Protein AF-0000000067924190 (afdb_homodimer)

Secondary structure (DSSP, 8-state):
-------------------------------------------STT----TT--EEEEESS-B-TTT--B-HHHHHHHHHHHHTTSTTTT-EEEEES--S-TTSSSPEEEE-TTS-EEEE-S--TTTSHHHHHHHHHHHHH-SS----GGGS-GGGTT-EEEEEPPSSGGG--/----------------------------------------GGGGGG----TT--EEEEESS-B-TTT--B-HHHHHHHHHHHHTTSS-TT-EEEEES--S-TTSSSPEEEE-TTS-EEEE-S--TTTSHHHHHHHHHHHHH-SS----GGGS-GGGTT-EEEEEPPSSGGG--

Solvent-accessible surface area (backbone atoms only — not comparable to full-atom values): 20886 Å² total; per-residue (Å²): 138,85,78,80,78,81,88,73,83,85,81,83,78,84,78,76,77,85,73,80,72,78,77,82,81,74,73,82,79,81,75,77,67,66,72,66,70,60,71,71,76,74,60,65,78,69,58,65,71,54,78,78,37,39,31,37,41,25,21,40,68,29,41,36,86,87,78,63,43,66,42,26,61,60,34,46,53,52,49,51,59,56,31,64,75,41,90,55,51,64,49,47,70,45,68,35,76,64,36,62,24,73,95,30,34,32,33,38,33,40,40,33,69,70,18,24,28,40,33,34,24,55,49,44,62,86,75,39,51,65,41,52,52,53,38,49,50,52,43,71,69,34,84,50,35,73,76,58,81,85,74,46,46,73,84,49,62,90,24,57,53,30,42,44,74,35,83,68,84,73,73,68,104,137,83,79,81,74,81,67,87,78,79,87,79,86,89,82,88,86,80,82,77,83,83,81,80,84,81,78,87,75,73,81,76,71,77,75,71,75,67,76,69,75,72,58,67,76,60,59,66,72,56,79,77,39,40,32,37,42,26,21,42,66,31,41,36,86,88,79,63,43,68,41,26,63,60,34,46,53,50,50,50,60,56,30,63,75,40,90,54,50,64,49,47,70,45,69,35,77,64,37,62,23,72,95,29,36,32,32,38,33,41,39,33,69,70,18,25,28,39,32,35,24,56,50,43,62,86,74,39,50,65,40,52,52,52,37,48,49,52,42,72,70,32,85,50,36,73,78,58,78,86,75,48,46,73,85,47,63,90,23,56,52,31,44,45,75,36,82,69,87,74,72,68,103

InterPro domains:
  IPR012863 Protein of unknown function DUF1636 [PF07845] (56-166)

Foldseek 3Di:
DCCPDDDDDDDDDDDDDDDPDDDDDPPDDDDPPPPCVVPPCCPDPVVVLPLFAKEKEKEQPAADPPPRDGCRVVLQVLLQVVCCVDPLNRYHYYYDHGPPPRVFPTKMWIDHAQAKIWIFGVDDSVPCSVQVSVLSVVQVVDRRSDDDPVVGDPVRVPGTPDIGGHDDPPPPD/DDDDCPDDDDDDDDDDDDDDDDDDDDDDDDDPPPPPPPPPVVPDVPPVLPLFAKEKEKEQPAADPPPRDGCRVVLQVVLQVVCCVDPLNRYHYYYDHGPPPRVFPTKMWIDHAQAKIWIFGVDDSVPCSVQVSVLSVVQVVDRRSDDDPVPGDPVRVPGTPDIGGHDDPPPPD

Sequence (346 aa):
MAQRPASQETCHRHELTGRGVPGGDAGTGLSAGSSIILPSPFWKVTEMLDASSHRIIVCSLCRDSATGLRSGEDLCADLRSRLAQTSASSFAVETVDCMAGCSRPLTVAFNAHGKAGYLFGSIDSGTDVGALVEFARLYASLAGGWCSSDQRPARLAGKILARIPAGGREQVRMAQRPASQETCHRHELTGRGVPGGDAGTGLSAGSSIILPSPFWKVTEMLDASSHRIIVCSLCRDSATGLRSGEDLCADLRSRLAQTSASSFAVETVDCMAGCSRPLTVAFNAHGKAGYLFGSIDSGTDVGALVEFARLYASLAGGWCSSDQRPARLAGKILARIPAGGREQVR

Organism: Mesorhizobium plurifarium (NCBI:txid69974)

Radius of gyration: 44.4 Å; Cα contacts (8 Å, |Δi|>4): 511; chains: 2; bounding box: 85×209×80 Å

pLDDT: mean 72.72, std 31.29, range [16.91, 98.88]

Structure (mmCIF, N/CA/C/O backbone):
data_AF-0000000067924190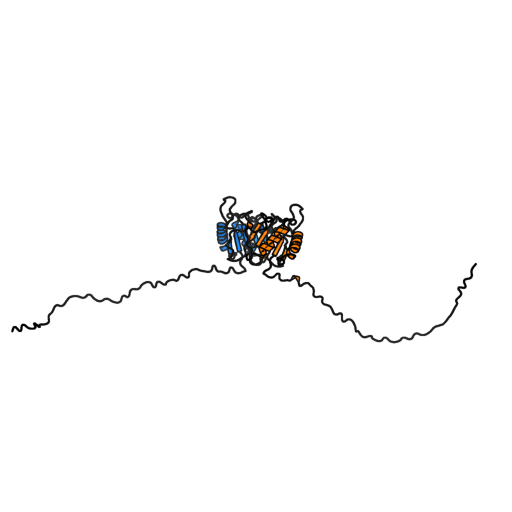-model_v1
#
loop_
_entity.id
_entity.type
_entity.pdbx_description
1 polymer 'DUF1636 domain-containing protein'
#
loop_
_atom_site.group_PDB
_atom_site.id
_atom_site.type_symbol
_atom_site.label_atom_id
_atom_site.label_alt_id
_atom_site.label_comp_id
_atom_site.label_asym_id
_atom_site.label_entity_id
_atom_site.label_seq_id
_atom_site.pdbx_PDB_ins_code
_atom_site.Cartn_x
_atom_site.Cartn_y
_atom_site.Cartn_z
_atom_site.occupancy
_atom_site.B_iso_or_equiv
_atom_site.auth_seq_id
_atom_site.auth_comp_id
_atom_site.auth_asym_id
_atom_site.auth_atom_id
_atom_site.pdbx_PDB_model_num
ATOM 1 N N . MET A 1 1 ? 65.688 100.5 -46.219 1 18.44 1 MET A N 1
ATOM 2 C CA . MET A 1 1 ? 66.25 101.375 -45.156 1 18.44 1 MET A CA 1
ATOM 3 C C . MET A 1 1 ? 65.875 100.75 -43.781 1 18.44 1 MET A C 1
ATOM 5 O O . MET A 1 1 ? 66.688 100.75 -42.875 1 18.44 1 MET A O 1
ATOM 9 N N . ALA A 1 2 ? 64.438 100.938 -43.438 1 19.92 2 ALA A N 1
ATOM 10 C CA . ALA A 1 2 ? 63.812 101.562 -42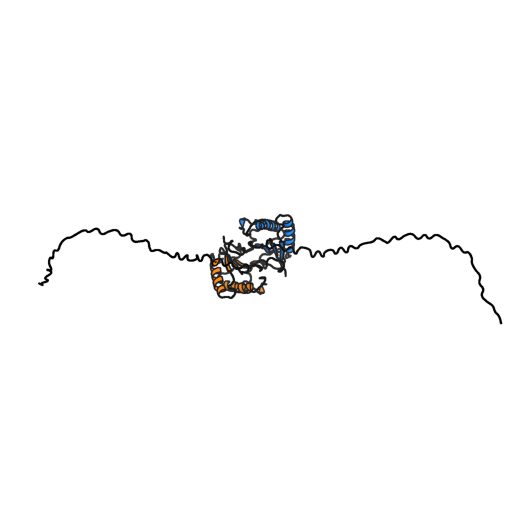.281 1 19.92 2 ALA A CA 1
ATOM 11 C C . ALA A 1 2 ? 63.781 100.562 -41.094 1 19.92 2 ALA A C 1
ATOM 13 O O . ALA A 1 2 ? 63.219 99.5 -41.219 1 19.92 2 ALA A O 1
ATOM 14 N N . GLN A 1 3 ? 64.5 100.625 -40.062 1 19.17 3 GLN A N 1
ATOM 15 C CA . GLN A 1 3 ? 65.125 99.688 -39.094 1 19.17 3 GLN A CA 1
ATOM 16 C C . GLN A 1 3 ? 64.188 99.5 -37.906 1 19.17 3 GLN A C 1
ATOM 18 O O . GLN A 1 3 ? 64.438 100 -36.812 1 19.17 3 GLN A O 1
ATOM 23 N N . ARG A 1 4 ? 62.75 99.438 -38.031 1 23.14 4 ARG A N 1
ATOM 24 C CA . ARG A 1 4 ? 61.844 99.875 -36.969 1 23.14 4 ARG A CA 1
ATOM 25 C C . ARG A 1 4 ? 61.906 98.938 -35.781 1 23.14 4 ARG A C 1
ATOM 27 O O . ARG A 1 4 ? 61.219 97.938 -35.75 1 23.14 4 ARG A O 1
ATOM 34 N N . PRO A 1 5 ? 62.906 98.625 -35.062 1 20.69 5 PRO A N 1
ATOM 35 C CA . PRO A 1 5 ? 62.844 97.375 -34.312 1 20.69 5 PRO A CA 1
ATOM 36 C C . PRO A 1 5 ? 61.844 97.438 -33.156 1 20.69 5 PRO A C 1
ATOM 38 O O . PRO A 1 5 ? 61.312 98.5 -32.844 1 20.69 5 PRO A O 1
ATOM 41 N N . ALA A 1 6 ? 62.188 96.75 -32 1 20.88 6 ALA A N 1
ATOM 42 C CA . ALA A 1 6 ? 61.938 95.625 -31.141 1 20.88 6 ALA A CA 1
ATOM 43 C C . ALA A 1 6 ? 61.469 96.062 -29.75 1 20.88 6 ALA A C 1
ATOM 45 O O . ALA A 1 6 ? 62.25 96.5 -28.922 1 20.88 6 ALA A O 1
ATOM 46 N N . SER A 1 7 ? 60.219 96.562 -29.719 1 17.89 7 SER A N 1
ATOM 47 C CA . SER A 1 7 ? 59.688 97.375 -28.594 1 17.89 7 SER A CA 1
ATOM 48 C C . SER A 1 7 ? 59.562 96.5 -27.344 1 17.89 7 SER A C 1
ATOM 50 O O . SER A 1 7 ? 58.812 95.5 -27.328 1 17.89 7 SER A O 1
ATOM 52 N N . GLN A 1 8 ? 60.406 96.5 -26.312 1 17.33 8 GLN A N 1
ATOM 53 C CA . GLN A 1 8 ? 60.812 95.75 -25.141 1 17.33 8 GLN A CA 1
ATOM 54 C C . GLN A 1 8 ? 59.688 95.688 -24.109 1 17.33 8 GLN A C 1
ATOM 56 O O . GLN A 1 8 ? 59.438 94.625 -23.531 1 17.33 8 GLN A O 1
ATOM 61 N N . GLU A 1 9 ? 59.25 96.812 -23.594 1 20.61 9 GLU A N 1
ATOM 62 C CA . GLU A 1 9 ? 59.469 96.938 -22.156 1 20.61 9 GLU A CA 1
ATOM 63 C C . GLU A 1 9 ? 58.406 96.25 -21.344 1 20.61 9 GLU A C 1
ATOM 65 O O . GLU A 1 9 ? 57.312 95.938 -21.828 1 20.61 9 GLU A O 1
ATOM 70 N N . THR A 1 10 ? 58.469 96.188 -20.047 1 19.75 10 THR A N 1
ATOM 71 C CA . THR A 1 10 ? 58.531 95.5 -18.766 1 19.75 10 THR A CA 1
ATOM 72 C C . THR A 1 10 ? 57.125 95.25 -18.219 1 19.75 10 THR A C 1
ATOM 74 O O . THR A 1 10 ? 56.125 95.5 -18.891 1 19.75 10 THR A O 1
ATOM 77 N N . CYS A 1 11 ? 56.719 95.625 -17.016 1 19.47 11 CYS A N 1
ATOM 78 C CA . CYS A 1 11 ? 56.812 94.938 -15.727 1 19.47 11 CYS A CA 1
ATOM 79 C C . CYS A 1 11 ? 55.438 94.688 -15.102 1 19.47 11 CYS A C 1
ATOM 81 O O . CYS A 1 11 ? 55.25 93.812 -14.297 1 19.47 11 CYS A O 1
ATOM 83 N N . HIS A 1 12 ? 54.406 95.562 -15.336 1 17.66 12 HIS A N 1
ATOM 84 C CA . HIS A 1 12 ? 53.844 96.062 -14.086 1 17.66 12 HIS A CA 1
ATOM 85 C C . HIS A 1 12 ? 52.906 95 -13.477 1 17.66 12 HIS A C 1
ATOM 87 O O . HIS A 1 12 ? 52.469 94.062 -14.164 1 17.66 12 HIS A O 1
ATOM 93 N N . ARG A 1 13 ? 51.719 95.438 -12.891 1 18.84 13 ARG A N 1
ATOM 94 C CA . ARG A 1 13 ? 51.25 95.562 -11.508 1 18.84 13 ARG A CA 1
ATOM 95 C C . ARG A 1 13 ? 50.25 94.438 -11.188 1 18.84 13 ARG A C 1
ATOM 97 O O . ARG A 1 13 ? 50.281 93.875 -10.102 1 18.84 13 ARG A O 1
ATOM 104 N N . HIS A 1 14 ? 49.281 94.062 -12.141 1 19.81 14 HIS A N 1
ATOM 105 C CA . HIS A 1 14 ? 47.938 94.188 -11.578 1 19.81 14 HIS A CA 1
ATOM 106 C C . HIS A 1 14 ? 47.562 93 -10.734 1 19.81 14 HIS A C 1
ATOM 108 O O . HIS A 1 14 ? 47.688 91.812 -11.188 1 19.81 14 HIS A O 1
ATOM 114 N N . GLU A 1 15 ? 47.406 93.062 -9.469 1 22.52 15 GLU A N 1
ATOM 115 C CA . GLU A 1 15 ? 47.312 92.188 -8.273 1 22.52 15 GLU A CA 1
ATOM 116 C C . GLU A 1 15 ? 46 91.438 -8.266 1 22.52 15 GLU A C 1
ATOM 118 O O . GLU A 1 15 ? 44.906 92 -8.195 1 22.52 15 GLU A O 1
ATOM 123 N N . LEU A 1 16 ? 45.75 90.562 -9.164 1 22.48 16 LEU A N 1
ATOM 124 C CA . LEU A 1 16 ? 44.469 89.875 -9.297 1 22.48 16 LEU A CA 1
ATOM 125 C C . LEU A 1 16 ? 44.062 89.188 -8.008 1 22.48 16 LEU A C 1
ATOM 127 O O . LEU A 1 16 ? 44.906 88.562 -7.371 1 22.48 16 LEU A O 1
ATOM 131 N N . THR A 1 17 ? 42.938 89.438 -7.637 1 20.97 17 THR A N 1
ATOM 132 C CA . THR A 1 17 ? 42.188 89.375 -6.387 1 20.97 17 THR A CA 1
ATOM 133 C C . THR A 1 17 ? 42.062 87.875 -5.957 1 20.97 17 THR A C 1
ATOM 135 O O . THR A 1 17 ? 42.312 87 -6.754 1 20.97 17 THR A O 1
ATOM 138 N N . GLY A 1 18 ? 41.031 87.5 -5.199 1 19.81 18 GLY A N 1
ATOM 139 C CA . GLY A 1 18 ? 41.031 86.938 -3.873 1 19.81 18 GLY A CA 1
ATOM 140 C C . GLY A 1 18 ? 41.188 85.438 -3.895 1 19.81 18 GLY A C 1
ATOM 141 O O . GLY A 1 18 ? 41.125 84.812 -4.961 1 19.81 18 GLY A O 1
ATOM 142 N N . ARG A 1 19 ? 40.719 84.75 -2.836 1 21.92 19 ARG A N 1
ATOM 143 C CA . ARG A 1 19 ? 41.125 83.875 -1.736 1 21.92 19 ARG A CA 1
ATOM 144 C C . ARG A 1 19 ? 40.656 82.438 -1.963 1 21.92 19 ARG A C 1
ATOM 146 O O . ARG A 1 19 ? 40.688 81.625 -1.045 1 21.92 19 ARG A O 1
ATOM 153 N N . GLY A 1 20 ? 40.375 82.062 -3.143 1 21.41 20 GLY A N 1
ATOM 154 C CA . GLY A 1 20 ? 39.375 80.938 -3.111 1 21.41 20 GLY A CA 1
ATOM 155 C C . GLY A 1 20 ? 39.938 79.688 -2.492 1 21.41 20 GLY A C 1
ATOM 156 O O . GLY A 1 20 ? 40.875 79.062 -3.025 1 21.41 20 GLY A O 1
ATOM 157 N N . VAL A 1 21 ? 40.094 79.625 -1.259 1 23.28 21 VAL A N 1
ATOM 158 C CA . VAL A 1 21 ? 40.906 78.625 -0.608 1 23.28 21 VAL A CA 1
ATOM 159 C C . VAL A 1 21 ? 40.469 77.25 -1.059 1 23.28 21 VAL A C 1
ATOM 161 O O . VAL A 1 21 ? 39.312 77.062 -1.497 1 23.28 21 VAL A O 1
ATOM 164 N N . PRO A 1 22 ? 41.344 76.188 -0.963 1 23.17 22 PRO A N 1
ATOM 165 C CA . PRO A 1 22 ? 41.688 74.938 -1.593 1 23.17 22 PRO A CA 1
ATOM 166 C C . PRO A 1 22 ? 40.906 73.75 -1.019 1 23.17 22 PRO A C 1
ATOM 168 O O . PRO A 1 22 ? 41.062 72.625 -1.452 1 23.17 22 PRO A O 1
ATOM 171 N N . GLY A 1 23 ? 39.844 73.938 -0.253 1 21.58 23 GLY A N 1
ATOM 172 C CA . GLY A 1 23 ? 39.844 72.938 0.813 1 21.58 23 GLY A CA 1
ATOM 173 C C . GLY A 1 23 ? 39.875 71.562 0.302 1 21.58 23 GLY A C 1
ATOM 174 O O . GLY A 1 23 ? 39.594 71.312 -0.873 1 21.58 23 GLY A O 1
ATOM 175 N N . GLY A 1 24 ? 40.25 70.562 1.172 1 20.83 24 GLY A N 1
ATOM 176 C CA . GLY A 1 24 ? 40.875 69.25 1.228 1 20.83 24 GLY A CA 1
ATOM 177 C C . GLY A 1 24 ? 40.031 68.188 0.565 1 20.83 24 GLY A C 1
ATOM 178 O O . GLY A 1 24 ? 38.875 68.438 0.211 1 20.83 24 GLY A O 1
ATOM 179 N N . ASP A 1 25 ? 40.5 66.875 0.651 1 24.33 25 ASP A N 1
ATOM 180 C CA . ASP A 1 25 ? 40.656 65.562 0.075 1 24.33 25 ASP A CA 1
ATOM 181 C C . ASP A 1 25 ? 39.375 64.75 0.259 1 24.33 25 ASP A C 1
ATOM 183 O O . ASP A 1 25 ? 39.375 63.75 1 1 24.33 25 ASP A O 1
ATOM 187 N N . ALA A 1 26 ? 38.219 65.312 0.362 1 25.17 26 ALA A N 1
ATOM 188 C CA . ALA A 1 26 ? 37.25 64.5 1.053 1 25.17 26 ALA A CA 1
ATOM 189 C C . ALA A 1 26 ? 36.906 63.281 0.214 1 25.17 26 ALA A C 1
ATOM 191 O O . ALA A 1 26 ? 36.281 63.406 -0.845 1 25.17 26 ALA A O 1
ATOM 192 N N . GLY A 1 27 ? 37.906 62.469 -0.05 1 26.45 27 GLY A N 1
ATOM 193 C CA . GLY A 1 27 ? 37.625 61.281 -0.836 1 26.45 27 GLY A CA 1
ATOM 194 C C . GLY A 1 27 ? 36.344 60.562 -0.433 1 26.45 27 GLY A C 1
ATOM 195 O O . GLY A 1 27 ? 36.094 60.375 0.755 1 26.45 27 GLY A O 1
ATOM 196 N N . THR A 1 28 ? 35.344 60.844 -1.074 1 26.97 28 THR A N 1
ATOM 197 C CA . THR A 1 28 ? 33.969 60.375 -0.937 1 26.97 28 THR A CA 1
ATOM 198 C C . THR A 1 28 ? 33.938 58.875 -0.662 1 26.97 28 THR A C 1
ATOM 200 O O . THR A 1 28 ? 34.812 58.125 -1.125 1 26.97 28 THR A O 1
ATOM 203 N N . GLY A 1 29 ? 33.062 58.344 0.265 1 24.28 29 GLY A N 1
ATOM 204 C CA . GLY A 1 29 ? 32.656 57.312 1.202 1 24.28 29 GLY A CA 1
ATOM 205 C C . GLY A 1 29 ? 32.344 56 0.526 1 24.28 29 GLY A C 1
ATOM 206 O O . GLY A 1 29 ? 32.625 54.906 1.059 1 24.28 29 GLY A O 1
ATOM 207 N N . LEU A 1 30 ? 31.422 56.031 -0.586 1 26.12 30 LEU A N 1
ATOM 208 C CA . LEU A 1 30 ? 30.312 55.125 -0.315 1 26.12 30 LEU A CA 1
ATOM 209 C C . LEU A 1 30 ? 30.75 53.656 -0.377 1 26.12 30 LEU A C 1
ATOM 211 O O . LEU A 1 30 ? 31.844 53.375 -0.888 1 26.12 30 LEU A O 1
ATOM 215 N N . SER A 1 31 ? 29.672 52.812 -0.972 1 28.69 31 SER A N 1
ATOM 216 C CA . SER A 1 31 ? 28.891 51.656 -0.58 1 28.69 31 SER A CA 1
ATOM 217 C C . SER A 1 31 ? 29.562 50.375 -1.054 1 28.69 31 SER A C 1
ATOM 219 O O . SER A 1 31 ? 29.844 50.188 -2.242 1 28.69 31 SER A O 1
ATOM 221 N N . ALA A 1 32 ? 30.656 50 -0.369 1 35.53 32 ALA A N 1
ATOM 222 C CA . ALA A 1 32 ? 31.078 48.594 -0.533 1 35.53 32 ALA A CA 1
ATOM 223 C C . ALA A 1 32 ? 29.859 47.688 -0.781 1 35.53 32 ALA A C 1
ATOM 225 O O . ALA A 1 32 ? 29.031 47.5 0.112 1 35.53 32 ALA A O 1
ATOM 226 N N . GLY A 1 33 ? 29.312 47.938 -1.944 1 31.83 33 GLY A N 1
ATOM 227 C CA . GLY A 1 33 ? 28.297 46.969 -2.203 1 31.83 33 GLY A CA 1
ATOM 228 C C . GLY A 1 33 ? 28.734 45.531 -1.872 1 31.83 33 GLY A C 1
ATOM 229 O O 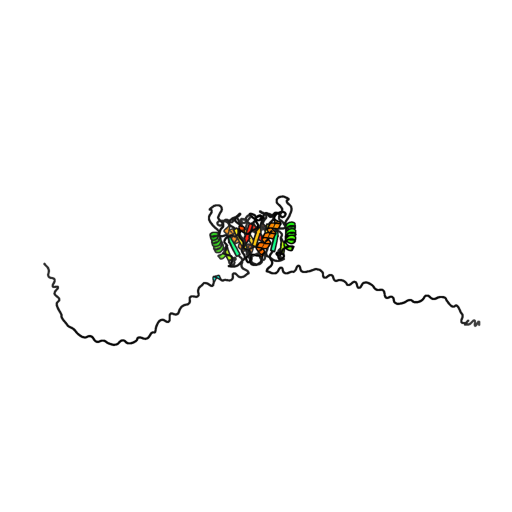. GLY A 1 33 ? 29.641 45 -2.51 1 31.83 33 GLY A O 1
ATOM 230 N N . SER A 1 34 ? 28.891 45.281 -0.601 1 36.41 34 SER A N 1
ATOM 231 C CA . SER A 1 34 ? 29.062 43.875 -0.334 1 36.41 34 SER A CA 1
ATOM 232 C C . SER A 1 34 ? 28.109 43.031 -1.182 1 36.41 34 SER A C 1
ATOM 234 O O . SER A 1 34 ? 26.891 43.188 -1.104 1 36.41 34 SER A O 1
ATOM 236 N N . SER A 1 35 ? 28.516 42.938 -2.516 1 39.38 35 SER A N 1
ATOM 237 C CA . SER A 1 35 ? 27.812 41.844 -3.184 1 39.38 35 SER A CA 1
ATOM 238 C C . SER A 1 35 ? 27.5 40.719 -2.215 1 39.38 35 SER A C 1
ATOM 240 O O . SER A 1 35 ? 28.391 39.969 -1.796 1 39.38 35 SER A O 1
ATOM 242 N N . ILE A 1 36 ? 26.578 41.031 -1.333 1 36.03 36 ILE A N 1
ATOM 243 C CA . ILE A 1 36 ? 26.109 39.844 -0.641 1 36.03 36 ILE A CA 1
ATOM 244 C C . ILE A 1 36 ? 25.781 38.75 -1.659 1 36.03 36 ILE A C 1
ATOM 246 O O . ILE A 1 36 ? 24.828 38.906 -2.439 1 36.03 36 ILE A O 1
ATOM 250 N N . ILE A 1 37 ? 26.859 38.219 -2.312 1 38.09 37 ILE A N 1
ATOM 251 C CA . ILE A 1 37 ? 26.484 36.938 -2.91 1 38.09 37 ILE A CA 1
ATOM 252 C C . ILE A 1 37 ? 25.469 36.219 -2.006 1 38.09 37 ILE A C 1
ATOM 254 O O . ILE A 1 37 ? 25.812 35.812 -0.893 1 38.09 37 ILE A O 1
ATOM 258 N N . LEU A 1 38 ? 24.234 36.781 -2.037 1 39.16 38 LEU A N 1
ATOM 259 C CA . LEU A 1 38 ? 23.297 35.875 -1.387 1 39.16 38 LEU A CA 1
ATOM 260 C C . LEU A 1 38 ? 23.562 34.438 -1.785 1 39.16 38 LEU A C 1
ATOM 262 O O . LEU A 1 38 ? 23.734 34.125 -2.969 1 39.16 38 LEU A O 1
ATOM 266 N N . PRO A 1 39 ? 24.219 33.656 -0.934 1 37.25 39 PRO A N 1
ATOM 267 C CA . PRO A 1 39 ? 24.156 32.281 -1.386 1 37.25 39 PRO A CA 1
ATOM 268 C C . PRO A 1 39 ? 22.797 31.891 -1.959 1 37.25 39 PRO A C 1
ATOM 270 O O . PRO A 1 39 ? 21.781 32.5 -1.597 1 37.25 39 PRO A O 1
ATOM 273 N N . SER A 1 40 ? 22.719 31.797 -3.328 1 37.06 40 SER A N 1
ATOM 274 C CA . SER A 1 40 ? 21.547 31.078 -3.848 1 37.06 40 SER A CA 1
ATOM 275 C C . SER A 1 40 ? 21.031 30.062 -2.836 1 37.06 40 SER A C 1
ATOM 277 O O . SER A 1 40 ? 21.781 29.234 -2.334 1 37.06 40 SER A O 1
ATOM 279 N N . PRO A 1 41 ? 20.078 30.438 -2.018 1 32.28 41 PRO A N 1
ATOM 280 C CA . PRO A 1 41 ? 19.562 29.375 -1.17 1 32.28 41 PRO A CA 1
ATOM 281 C C . PRO A 1 41 ? 19.359 28.062 -1.935 1 32.28 41 PRO A C 1
ATOM 283 O O . PRO A 1 41 ? 18.281 27.844 -2.506 1 32.28 41 PRO A O 1
ATOM 286 N N . PHE A 1 42 ? 20.156 27.797 -2.971 1 35.59 42 PHE A N 1
ATOM 287 C CA . PHE A 1 42 ? 20.016 26.375 -3.268 1 35.59 42 PHE A CA 1
ATOM 288 C C . PHE A 1 42 ? 19.938 25.562 -1.981 1 35.59 42 PHE A C 1
ATOM 290 O O . PHE A 1 42 ? 20.875 24.828 -1.634 1 35.59 42 PHE A O 1
ATOM 297 N N . TRP A 1 43 ? 19.656 26.312 -0.91 1 32.16 43 TRP A N 1
ATOM 298 C CA . TRP A 1 43 ? 19.734 25.594 0.362 1 32.16 43 TRP A CA 1
ATOM 299 C C . TRP A 1 43 ? 19.312 24.141 0.193 1 32.16 43 TRP A C 1
ATOM 301 O O . TRP A 1 43 ? 18.672 23.781 -0.807 1 32.16 43 TRP A O 1
ATOM 311 N N . LYS A 1 44 ? 19.109 23.469 1.489 1 34.25 44 LYS A N 1
ATOM 312 C CA . LYS A 1 44 ? 19.156 22.281 2.334 1 34.25 44 LYS A CA 1
ATOM 313 C C . LYS A 1 44 ? 18 21.328 1.996 1 34.25 44 LYS A C 1
ATOM 315 O O . LYS A 1 44 ? 17.641 20.469 2.803 1 34.25 44 LYS A O 1
ATOM 320 N N . VAL A 1 45 ? 17.203 21.75 1.237 1 32.59 45 VAL A N 1
ATOM 321 C CA . VAL A 1 45 ? 16.203 20.688 1.112 1 32.59 45 VAL A CA 1
ATOM 322 C C . VAL A 1 45 ? 16.875 19.391 0.709 1 32.59 45 VAL A C 1
ATOM 324 O O . VAL A 1 45 ? 16.219 18.422 0.347 1 32.59 45 VAL A O 1
ATOM 327 N N . THR A 1 46 ? 18.141 19.578 0.294 1 35.16 46 THR A N 1
ATOM 328 C CA . THR A 1 46 ? 18.719 18.266 0.022 1 35.16 46 THR A CA 1
ATOM 329 C C . THR A 1 46 ? 18.672 17.391 1.267 1 35.16 46 THR A C 1
ATOM 331 O O . THR A 1 46 ? 19.531 16.531 1.473 1 35.16 46 THR A O 1
ATOM 334 N N . GLU A 1 47 ? 18.281 18.016 2.4 1 37.5 47 GLU A N 1
ATOM 335 C CA . GLU A 1 47 ? 18.391 17.047 3.482 1 37.5 47 GLU A CA 1
ATOM 336 C C . GLU A 1 47 ? 17.969 15.648 3.021 1 37.5 47 GLU A C 1
ATOM 338 O O . GLU A 1 47 ? 16.891 15.477 2.438 1 37.5 47 GLU A O 1
ATOM 343 N N . MET A 1 48 ? 18.953 14.93 2.637 1 33.72 48 MET A N 1
ATOM 344 C CA . MET A 1 48 ? 18.781 13.492 2.494 1 33.72 48 MET A CA 1
ATOM 345 C C . MET A 1 48 ? 17.703 12.969 3.43 1 33.72 48 MET A C 1
ATOM 347 O O . MET A 1 48 ? 17.859 12.992 4.652 1 33.72 48 MET A O 1
ATOM 351 N N . LEU A 1 49 ? 16.516 13.359 3.299 1 42.25 49 LEU A N 1
ATOM 352 C CA . LEU A 1 49 ? 15.633 12.523 4.113 1 42.25 49 LEU A CA 1
ATOM 353 C C . LEU A 1 49 ? 16.328 11.219 4.48 1 42.25 49 LEU A C 1
ATOM 355 O O . LEU A 1 49 ? 16.75 10.469 3.6 1 42.25 49 LEU A O 1
ATOM 359 N N . ASP A 1 50 ? 17.109 11.117 5.5 1 43.81 50 ASP A N 1
ATOM 360 C CA . ASP A 1 50 ? 17.672 9.906 6.082 1 43.81 50 ASP A CA 1
ATOM 361 C C . ASP A 1 50 ? 16.812 8.688 5.777 1 43.81 50 ASP A C 1
ATOM 363 O O . ASP A 1 50 ? 15.594 8.812 5.617 1 43.81 50 ASP A O 1
ATOM 367 N N . ALA A 1 51 ? 17.328 7.57 5.164 1 46.97 51 ALA A N 1
ATOM 368 C CA . ALA A 1 51 ? 16.812 6.211 5.027 1 46.97 51 ALA A CA 1
ATOM 369 C C . ALA A 1 51 ? 15.727 5.934 6.062 1 46.97 51 ALA A C 1
ATOM 371 O O . ALA A 1 51 ? 14.797 5.172 5.801 1 46.97 51 ALA A O 1
ATOM 372 N N . SER A 1 52 ? 15.875 6.52 7.285 1 53.62 52 SER A N 1
ATOM 373 C CA . SER A 1 52 ? 15.047 6.266 8.461 1 53.62 52 SER A CA 1
ATOM 374 C C . SER A 1 52 ? 13.812 7.164 8.469 1 53.62 52 SER A C 1
ATOM 376 O O . SER A 1 52 ? 13.016 7.125 9.414 1 53.62 52 SER A O 1
ATOM 378 N N . SER A 1 53 ? 13.43 7.941 7.453 1 81.31 53 SER A N 1
ATOM 379 C CA . SER A 1 53 ? 12.461 9.023 7.609 1 81.31 53 SER A CA 1
ATOM 380 C C . SER A 1 53 ? 11.047 8.539 7.309 1 81.31 53 SER A C 1
ATOM 382 O O . SER A 1 53 ? 10.836 7.75 6.387 1 81.31 53 SER A O 1
ATOM 384 N N . HIS A 1 54 ? 10.164 8.719 8.297 1 93.06 54 HIS A N 1
ATOM 385 C CA . HIS A 1 54 ? 8.727 8.539 8.125 1 93.06 54 HIS A CA 1
ATOM 386 C C . HIS A 1 54 ? 8.172 9.484 7.07 1 93.06 54 HIS A C 1
ATOM 388 O O . HIS A 1 54 ? 8.594 10.641 6.98 1 93.06 54 HIS A O 1
ATOM 394 N N . ARG A 1 55 ? 7.309 8.945 6.211 1 95.25 55 ARG A N 1
ATOM 395 C CA . ARG A 1 55 ? 6.703 9.734 5.137 1 95.25 55 ARG A CA 1
ATOM 396 C C . ARG A 1 55 ? 5.184 9.625 5.172 1 95.25 55 ARG A C 1
ATOM 398 O O . ARG A 1 55 ? 4.637 8.547 5.414 1 95.25 55 ARG A O 1
ATOM 405 N N . ILE A 1 56 ? 4.602 10.781 4.957 1 96.75 56 ILE A N 1
ATOM 406 C CA . ILE A 1 56 ? 3.191 10.836 4.586 1 96.75 56 ILE A CA 1
ATOM 407 C C . ILE A 1 56 ? 3.055 11.289 3.133 1 96.75 56 ILE A C 1
ATOM 409 O O . ILE A 1 56 ? 3.559 12.352 2.76 1 96.75 56 ILE A O 1
ATOM 413 N N . ILE A 1 57 ? 2.422 10.492 2.324 1 97.25 57 ILE A N 1
ATOM 414 C CA . ILE A 1 57 ? 2.291 10.75 0.895 1 97.25 57 ILE A CA 1
ATOM 415 C C . ILE A 1 57 ? 0.819 10.938 0.536 1 97.25 57 ILE A C 1
ATOM 417 O O . ILE A 1 57 ? -0.017 10.086 0.849 1 97.25 57 ILE A O 1
ATOM 421 N N . VAL A 1 58 ? 0.514 12.055 -0.085 1 97.75 58 VAL A N 1
ATOM 422 C CA . VAL A 1 58 ? -0.857 12.43 -0.421 1 97.75 58 VAL A CA 1
ATOM 423 C C . VAL A 1 58 ? -1.017 12.5 -1.938 1 97.75 58 VAL A C 1
ATOM 425 O O . VAL A 1 58 ? -0.199 13.117 -2.625 1 97.75 58 VAL A O 1
ATOM 428 N N . CYS A 1 59 ? -2.086 11.867 -2.426 1 97.69 59 CYS A N 1
ATOM 429 C CA . CYS A 1 59 ? -2.359 11.977 -3.854 1 97.69 59 CYS A CA 1
ATOM 430 C C . CYS A 1 59 ? -2.832 13.375 -4.211 1 97.69 59 CYS A C 1
ATOM 432 O O . CYS A 1 59 ? -3.844 13.852 -3.688 1 97.69 59 CYS A O 1
ATOM 434 N N . SER A 1 60 ? -2.199 14 -5.129 1 96.69 60 SER A N 1
ATOM 435 C CA . SER A 1 60 ? -2.514 15.391 -5.426 1 96.69 60 SER A CA 1
ATOM 436 C C . SER A 1 60 ? -3.605 15.5 -6.484 1 96.69 60 SER A C 1
ATOM 438 O O . SER A 1 60 ? -4.191 16.562 -6.676 1 96.69 60 SER A O 1
ATOM 440 N N . LEU A 1 61 ? -3.939 14.375 -7.145 1 96.5 61 LEU A N 1
ATOM 441 C CA . LEU A 1 61 ? -4.852 14.477 -8.281 1 96.5 61 LEU A CA 1
ATOM 442 C C . LEU A 1 61 ? -6.266 14.078 -7.875 1 96.5 61 LEU A C 1
ATOM 444 O O . LEU A 1 61 ? -7.207 14.227 -8.656 1 96.5 61 LEU A O 1
ATOM 448 N N . CYS A 1 62 ? -6.375 13.555 -6.641 1 97.5 62 CYS A N 1
ATOM 449 C CA . CYS A 1 62 ? -7.707 13.164 -6.195 1 97.5 62 CYS A CA 1
ATOM 450 C C . CYS A 1 62 ? -8.633 14.375 -6.117 1 97.5 62 CYS A C 1
ATOM 452 O O . CYS A 1 62 ? -8.227 15.445 -5.664 1 97.5 62 CYS A O 1
ATOM 454 N N . ARG A 1 63 ? -9.844 14.125 -6.523 1 95.69 63 ARG A N 1
ATOM 455 C CA . ARG A 1 63 ? -10.891 15.133 -6.379 1 95.69 63 ARG A CA 1
ATOM 456 C C . ARG A 1 63 ? -11.875 14.75 -5.277 1 95.69 63 ARG A C 1
ATOM 458 O O . ARG A 1 63 ? -12.25 13.586 -5.152 1 95.69 63 ARG A O 1
ATOM 465 N N . ASP A 1 64 ? -12.203 15.781 -4.539 1 90.81 64 ASP A N 1
ATOM 466 C CA . ASP A 1 64 ? -13.219 15.594 -3.51 1 90.81 64 ASP A CA 1
ATOM 467 C C . ASP A 1 64 ? -14.57 15.219 -4.129 1 90.81 64 ASP A C 1
ATOM 469 O O . ASP A 1 64 ? -15 15.836 -5.102 1 90.81 64 ASP A O 1
ATOM 473 N N . SER A 1 65 ? -15.172 14.219 -3.484 1 86.62 65 SER A N 1
ATOM 474 C CA . SER A 1 65 ? -16.406 13.711 -4.078 1 86.62 65 SER A CA 1
ATOM 475 C C . SER A 1 65 ? -17.531 14.727 -3.951 1 86.62 65 SER A C 1
ATOM 477 O O . SER A 1 65 ? -18.438 14.766 -4.789 1 86.62 65 SER A O 1
ATOM 479 N N . ALA A 1 66 ? -17.5 15.586 -2.889 1 85.75 66 ALA A N 1
ATOM 480 C CA . ALA A 1 66 ? -18.562 16.547 -2.639 1 85.75 66 ALA A CA 1
ATOM 481 C C . ALA A 1 66 ? -18.359 17.828 -3.453 1 85.75 66 ALA A C 1
ATOM 483 O O . ALA A 1 66 ? -19.281 18.328 -4.078 1 85.75 66 ALA A O 1
ATOM 484 N N . THR A 1 67 ? -17.172 18.375 -3.562 1 90 67 THR A N 1
ATOM 485 C CA . THR A 1 67 ? -16.922 19.672 -4.148 1 90 67 THR A CA 1
ATOM 486 C C . THR A 1 67 ? -16.344 19.547 -5.555 1 90 67 THR A C 1
ATOM 488 O O . THR A 1 67 ? -16.375 20.5 -6.34 1 90 67 THR A O 1
ATOM 491 N N . GLY A 1 68 ? -15.742 18.375 -5.898 1 93.31 68 GLY A N 1
ATOM 492 C CA . GLY A 1 68 ? -15.078 18.172 -7.176 1 93.31 68 GLY A CA 1
ATOM 493 C C . GLY A 1 68 ? -13.719 18.828 -7.254 1 93.31 68 GLY A C 1
ATOM 494 O O . GLY A 1 68 ? -13.047 18.766 -8.289 1 93.31 68 GLY A O 1
ATOM 495 N N . LEU A 1 69 ? -13.273 19.453 -6.195 1 94.56 69 LEU A N 1
ATOM 496 C CA . LEU A 1 69 ? -12 20.172 -6.168 1 94.56 69 LEU A CA 1
ATOM 497 C C . LEU A 1 69 ? -10.883 19.266 -5.676 1 94.56 69 LEU A C 1
ATOM 499 O O . LEU A 1 69 ? -11.117 18.359 -4.867 1 94.56 69 LEU A O 1
ATOM 503 N N . ARG A 1 70 ? -9.68 19.516 -6.266 1 96.56 70 ARG A N 1
ATOM 504 C CA . ARG A 1 70 ? -8.516 18.828 -5.734 1 96.56 70 ARG A CA 1
ATOM 505 C C . ARG A 1 70 ? -8.18 19.312 -4.332 1 96.56 70 ARG A C 1
ATOM 507 O O . ARG A 1 70 ? -8.188 20.516 -4.066 1 96.56 70 ARG A O 1
ATOM 514 N N . SER A 1 71 ? -7.969 18.359 -3.441 1 95.69 71 SER A N 1
ATOM 515 C CA . SER A 1 71 ? -7.812 18.75 -2.043 1 95.69 71 SER A CA 1
ATOM 516 C C . SER A 1 71 ? -6.496 18.234 -1.473 1 95.69 71 SER A C 1
ATOM 518 O O . SER A 1 71 ? -6.164 18.5 -0.316 1 95.69 71 SER A O 1
ATOM 520 N N . GLY A 1 72 ? -5.734 17.484 -2.273 1 97.44 72 GLY A N 1
ATOM 521 C CA . GLY A 1 72 ? -4.527 16.859 -1.775 1 97.44 72 GLY A CA 1
ATOM 522 C C . GLY A 1 72 ? -3.502 17.844 -1.257 1 97.44 72 GLY A C 1
ATOM 523 O O . GLY A 1 72 ? -2.893 17.625 -0.207 1 97.44 72 GLY A O 1
ATOM 524 N N . GLU A 1 73 ? -3.322 18.953 -1.972 1 96.12 73 GLU A N 1
ATOM 525 C CA . GLU A 1 73 ? -2.338 19.969 -1.585 1 96.12 73 GLU A CA 1
ATOM 526 C C . GLU A 1 73 ? -2.742 20.656 -0.29 1 96.12 73 GLU A C 1
ATOM 528 O O . GLU A 1 73 ? -1.896 20.938 0.564 1 96.12 73 GLU A O 1
ATOM 533 N N . ASP A 1 74 ? -3.982 20.938 -0.183 1 95.62 74 ASP A N 1
ATOM 534 C CA . ASP A 1 74 ? -4.477 21.547 1.045 1 95.62 74 ASP A CA 1
ATOM 535 C C . ASP A 1 74 ? -4.262 20.625 2.244 1 95.62 74 ASP A C 1
ATOM 537 O O . ASP A 1 74 ? -3.836 21.078 3.311 1 95.62 74 ASP A O 1
ATOM 541 N N . LEU A 1 75 ? -4.594 19.375 2.064 1 97.56 75 LEU A N 1
ATOM 542 C CA . LEU A 1 75 ? -4.375 18.391 3.129 1 97.56 75 LEU A CA 1
ATOM 543 C C . LEU A 1 75 ? -2.904 18.328 3.52 1 97.56 75 LEU A C 1
ATOM 545 O O . LEU A 1 75 ? -2.574 18.312 4.707 1 97.56 75 LEU A O 1
ATOM 549 N N . CYS A 1 76 ? -2.047 18.359 2.559 1 96.56 76 CYS A N 1
ATOM 550 C CA . CYS A 1 76 ? -0.61 18.312 2.801 1 96.56 76 CYS A CA 1
ATOM 551 C C . CYS A 1 76 ? -0.149 19.5 3.623 1 96.56 76 CYS A C 1
ATOM 553 O O . CYS A 1 76 ? 0.604 19.344 4.586 1 96.56 76 CYS A O 1
ATOM 555 N N . ALA A 1 77 ? -0.59 20.656 3.232 1 96.19 77 ALA A N 1
ATOM 556 C CA . ALA A 1 77 ? -0.231 21.875 3.955 1 96.19 77 ALA A CA 1
ATOM 557 C C . ALA A 1 77 ? -0.707 21.812 5.402 1 96.19 77 ALA A C 1
ATOM 559 O O . ALA A 1 77 ? 0.035 22.172 6.324 1 96.19 77 ALA A O 1
ATOM 560 N N . ASP A 1 78 ? -1.891 21.359 5.57 1 96.75 78 ASP A N 1
ATOM 561 C CA . ASP A 1 78 ? -2.453 21.234 6.914 1 96.75 78 ASP A CA 1
ATOM 562 C C . ASP A 1 78 ? -1.677 20.219 7.746 1 96.75 78 ASP A C 1
ATOM 564 O O . ASP A 1 78 ? -1.387 20.453 8.922 1 96.75 78 ASP A O 1
ATOM 568 N N . LEU A 1 79 ? -1.33 19.062 7.188 1 97 79 LEU A N 1
ATOM 569 C CA . LEU A 1 79 ? -0.54 18.047 7.863 1 97 79 LEU A CA 1
ATOM 570 C C . LEU A 1 79 ? 0.812 18.594 8.297 1 97 79 LEU A C 1
ATOM 572 O O . LEU A 1 79 ? 1.227 18.406 9.445 1 97 79 LEU A O 1
ATOM 576 N N . ARG A 1 80 ? 1.462 19.312 7.41 1 94.5 80 ARG A N 1
ATOM 577 C CA . ARG A 1 80 ? 2.762 19.891 7.734 1 94.5 80 ARG A CA 1
ATOM 578 C C . ARG A 1 80 ? 2.656 20.859 8.906 1 94.5 80 ARG A C 1
ATOM 580 O O . ARG A 1 80 ? 3.465 20.797 9.836 1 94.5 80 ARG A O 1
ATOM 587 N N . SER A 1 81 ? 1.666 21.656 8.82 1 94.44 81 SER A N 1
ATOM 588 C CA . SER A 1 81 ? 1.469 22.656 9.875 1 94.44 81 SER A CA 1
ATOM 589 C C . SER A 1 81 ? 1.226 21.984 11.227 1 94.44 81 SER A C 1
ATOM 591 O O . SER A 1 81 ? 1.817 22.375 12.234 1 94.44 81 SER A O 1
ATOM 593 N N . ARG A 1 82 ? 0.484 20.984 11.258 1 95.06 82 ARG A N 1
ATOM 594 C CA . ARG A 1 82 ? 0.107 20.344 12.516 1 95.06 82 ARG A CA 1
ATOM 595 C C . ARG A 1 82 ? 1.241 19.469 13.047 1 95.06 82 ARG A C 1
ATOM 597 O O . ARG A 1 82 ? 1.472 19.422 14.25 1 95.06 82 ARG A O 1
ATOM 604 N N . LEU A 1 83 ? 1.908 18.797 12.172 1 93.62 83 LEU A N 1
ATOM 605 C CA . LEU A 1 83 ? 3.002 17.938 12.602 1 93.62 83 LEU A CA 1
ATOM 606 C C . LEU A 1 83 ? 4.176 18.766 13.125 1 93.62 83 LEU A C 1
ATOM 608 O O . LEU A 1 83 ? 4.93 18.312 13.977 1 93.62 83 LEU A O 1
ATOM 612 N N . ALA A 1 84 ? 4.379 19.938 12.555 1 89 84 ALA A N 1
ATOM 613 C CA . ALA A 1 84 ? 5.453 20.828 13 1 89 84 ALA A CA 1
ATOM 614 C C . ALA A 1 84 ? 5.281 21.188 14.469 1 89 84 ALA A C 1
ATOM 616 O O . ALA A 1 84 ? 6.25 21.562 15.141 1 89 84 ALA A O 1
ATOM 617 N N . GLN A 1 85 ? 4.109 21.062 14.914 1 85.94 85 GLN A N 1
ATOM 618 C CA . GLN A 1 85 ? 3.789 21.438 16.297 1 85.94 85 GLN A CA 1
ATOM 619 C C . GLN A 1 85 ? 3.896 20.219 17.219 1 85.94 85 GLN A C 1
ATOM 621 O O . GLN A 1 85 ? 3.576 20.312 18.406 1 85.94 85 GLN A O 1
ATOM 626 N N . THR A 1 86 ? 4.32 19.125 16.625 1 79.38 86 THR A N 1
ATOM 627 C CA . THR A 1 86 ? 4.379 17.891 17.422 1 79.38 86 THR A CA 1
ATOM 628 C C . THR A 1 86 ? 5.785 17.312 17.391 1 79.38 86 THR A C 1
ATOM 630 O O . THR A 1 86 ? 6.66 17.797 16.672 1 79.38 86 THR A O 1
ATOM 633 N N . SER A 1 87 ? 5.996 16.312 18.219 1 68.88 87 SER A N 1
ATOM 634 C CA . SER A 1 87 ? 7.242 15.547 18.234 1 68.88 87 SER A CA 1
ATOM 635 C C . SER A 1 87 ? 7.398 14.727 16.953 1 68.88 87 SER A C 1
ATOM 637 O O . SER A 1 87 ? 8.484 14.227 16.656 1 68.88 87 SER A O 1
ATOM 639 N N . ALA A 1 88 ? 6.305 14.508 16.328 1 63.41 88 ALA A N 1
ATOM 640 C CA . ALA A 1 88 ? 6.355 13.766 15.062 1 63.41 88 ALA A CA 1
ATOM 641 C C . ALA A 1 88 ? 6.84 14.656 13.922 1 63.41 88 ALA A C 1
ATOM 643 O O . ALA A 1 88 ? 6.434 14.477 12.773 1 63.41 88 ALA A O 1
ATOM 644 N N . SER A 1 89 ? 7.625 15.602 14.211 1 65.12 89 SER A N 1
ATOM 645 C CA . SER A 1 89 ? 8.141 16.578 13.258 1 65.12 89 SER A CA 1
ATOM 646 C C . SER A 1 89 ? 9.094 15.922 12.266 1 65.12 89 SER A C 1
ATOM 648 O O . SER A 1 89 ? 9.422 16.516 11.234 1 65.12 89 SER A O 1
ATOM 650 N N . SER A 1 90 ? 9.227 14.664 12.383 1 81 90 SER A N 1
ATOM 651 C CA . SER A 1 90 ? 10.25 14.016 11.562 1 81 90 SER A CA 1
ATOM 652 C C . SER A 1 90 ? 9.648 13.43 10.297 1 81 90 SER A C 1
ATOM 654 O O . SER A 1 90 ? 10.375 12.945 9.43 1 81 90 SER A O 1
ATOM 656 N N . PHE A 1 91 ? 8.258 13.656 10.156 1 91.56 91 PHE A N 1
ATOM 657 C CA . PHE A 1 91 ? 7.625 13.117 8.961 1 91.56 91 PHE A CA 1
ATOM 658 C C . PHE A 1 91 ? 7.863 14.023 7.758 1 91.56 91 PHE A C 1
ATOM 660 O O . PHE A 1 91 ? 7.656 15.234 7.84 1 91.56 91 PHE A O 1
ATOM 667 N N . ALA A 1 92 ? 8.406 13.516 6.676 1 92.62 92 ALA A N 1
ATOM 668 C CA . ALA A 1 92 ? 8.266 14.172 5.379 1 92.62 92 ALA A CA 1
ATOM 669 C C . ALA A 1 92 ? 6.84 14.047 4.848 1 92.62 92 ALA A C 1
ATOM 671 O O . ALA A 1 92 ? 6.281 12.945 4.816 1 92.62 92 ALA A O 1
ATOM 672 N N . VAL A 1 93 ? 6.211 15.188 4.566 1 95.19 93 VAL A N 1
ATOM 673 C CA . VAL A 1 93 ? 4.871 15.195 3.99 1 95.19 93 VAL A CA 1
ATOM 674 C C . VAL A 1 93 ? 4.938 15.641 2.533 1 95.19 93 VAL A C 1
ATOM 676 O O . VAL A 1 93 ? 5.391 16.75 2.238 1 95.19 93 VAL A O 1
ATOM 679 N N . GLU A 1 94 ? 4.477 14.828 1.626 1 94.75 94 GLU A N 1
ATOM 680 C CA . GLU A 1 94 ? 4.641 15.125 0.205 1 94.75 94 GLU A CA 1
ATOM 681 C C . GLU A 1 94 ? 3.385 14.758 -0.582 1 94.75 94 GLU A C 1
ATOM 683 O O . GLU A 1 94 ? 2.574 13.945 -0.125 1 94.75 94 GLU A O 1
ATOM 688 N N . THR A 1 95 ? 3.217 15.398 -1.716 1 96 95 THR A N 1
ATOM 689 C CA . THR A 1 95 ? 2.18 15.016 -2.668 1 96 95 THR A CA 1
ATOM 690 C C . THR A 1 95 ? 2.781 14.258 -3.848 1 96 95 THR A C 1
ATOM 692 O O . THR A 1 95 ? 3.945 14.469 -4.195 1 96 95 THR A O 1
ATOM 695 N N . VAL A 1 96 ? 2.057 13.383 -4.367 1 95.31 96 VAL A N 1
ATOM 696 C CA . VAL A 1 96 ? 2.438 12.672 -5.578 1 95.31 96 VAL A CA 1
ATOM 697 C C . VAL A 1 96 ? 1.264 12.641 -6.555 1 95.31 96 VAL A C 1
ATOM 699 O O . VAL A 1 96 ? 0.103 12.695 -6.141 1 95.31 96 VAL A O 1
ATOM 702 N N . ASP A 1 97 ? 1.596 12.789 -7.855 1 93.56 97 ASP A N 1
ATOM 703 C CA . ASP A 1 97 ? 0.622 12.617 -8.93 1 93.56 97 ASP A CA 1
ATOM 704 C C . ASP A 1 97 ? 0.712 11.219 -9.531 1 93.56 97 ASP A C 1
ATOM 706 O O . ASP A 1 97 ? 1.557 10.961 -10.391 1 93.56 97 ASP A O 1
ATOM 710 N N . CYS A 1 98 ? -0.153 10.367 -9.148 1 95.81 98 CYS A N 1
ATOM 711 C CA . CYS A 1 98 ? -1.414 9.703 -8.836 1 95.81 98 CYS A CA 1
ATOM 712 C C . CYS A 1 98 ? -1.17 8.367 -8.141 1 95.81 98 CYS A C 1
ATOM 714 O O . CYS A 1 98 ? -0.385 7.551 -8.617 1 95.81 98 CYS A O 1
ATOM 716 N N . MET A 1 99 ? -1.71 8.078 -7.117 1 97.69 99 MET A N 1
ATOM 717 C CA . MET A 1 99 ? -1.514 6.863 -6.336 1 97.69 99 MET A CA 1
ATOM 718 C C . MET A 1 99 ? -2.506 5.785 -6.754 1 97.69 99 MET A C 1
ATOM 720 O O . MET A 1 99 ? -2.566 4.719 -6.137 1 97.69 99 MET A O 1
ATOM 724 N N . ALA A 1 100 ? -3.312 6.051 -7.742 1 98.12 100 ALA A N 1
ATOM 725 C CA . ALA A 1 100 ? -4.211 5.082 -8.359 1 98.12 100 ALA A CA 1
ATOM 726 C C . ALA A 1 100 ? -5.234 4.562 -7.359 1 98.12 100 ALA A C 1
ATOM 728 O O . ALA A 1 100 ? -5.66 3.408 -7.438 1 98.12 100 ALA A O 1
ATOM 729 N N . GLY A 1 101 ? -5.543 5.312 -6.258 1 98 101 GLY A N 1
ATOM 730 C CA . GLY A 1 101 ? -6.566 4.984 -5.277 1 98 101 GLY A CA 1
ATOM 731 C C . GLY A 1 101 ? -7.902 5.648 -5.562 1 98 101 GLY A C 1
ATOM 732 O O . GLY A 1 101 ? -8.664 5.949 -4.641 1 98 101 GLY A O 1
ATOM 733 N N . CYS A 1 102 ? -8.367 5.785 -6.766 1 96.5 102 CYS A N 1
ATOM 734 C CA . CYS A 1 102 ? -9.422 6.684 -7.219 1 96.5 102 CYS A CA 1
ATOM 735 C C . CYS A 1 102 ? -10.789 6.184 -6.766 1 96.5 102 CYS A C 1
ATOM 737 O O . CYS A 1 102 ? -11.758 6.941 -6.754 1 96.5 102 CYS A O 1
ATOM 739 N N . SER A 1 103 ? -10.914 4.957 -6.477 1 96.25 103 SER A N 1
ATOM 740 C CA . SER A 1 103 ? -12.188 4.441 -6 1 96.25 103 SER A CA 1
ATOM 741 C C . SER A 1 103 ? -12.508 4.965 -4.605 1 96.25 103 SER A C 1
ATOM 743 O O . SER A 1 103 ? -13.656 4.895 -4.156 1 96.25 103 SER A O 1
ATOM 745 N N . ARG A 1 104 ? -11.453 5.508 -3.887 1 97.06 104 ARG A N 1
ATOM 746 C CA . ARG A 1 104 ? -11.625 6.047 -2.543 1 97.06 104 ARG A CA 1
ATOM 747 C C . ARG A 1 104 ? -10.812 7.324 -2.357 1 97.06 104 ARG A C 1
ATOM 749 O O . ARG A 1 104 ? -9.93 7.387 -1.5 1 97.06 104 ARG A O 1
ATOM 756 N N . PRO A 1 105 ? -11.133 8.398 -3.174 1 97.44 105 PRO A N 1
ATOM 757 C CA . PRO A 1 105 ? -10.453 9.688 -2.99 1 97.44 105 PRO A CA 1
ATOM 758 C C . PRO A 1 105 ? -10.859 10.391 -1.702 1 97.44 105 PRO A C 1
ATOM 760 O O . PRO A 1 105 ? -12.016 10.273 -1.269 1 97.44 105 PRO A O 1
ATOM 763 N N . LEU A 1 106 ? -9.945 10.977 -1.282 1 97.88 106 LEU A N 1
ATOM 764 C CA . LEU A 1 106 ? -8.523 11.305 -1.316 1 97.88 106 LEU A CA 1
ATOM 765 C C . LEU A 1 106 ? -7.691 10.203 -0.667 1 97.88 106 LEU A C 1
ATOM 767 O O . LEU A 1 106 ? -8.016 9.742 0.43 1 97.88 106 LEU A O 1
ATOM 771 N N . THR A 1 107 ? -6.613 9.727 -1.293 1 98.5 107 THR A N 1
ATOM 772 C CA . THR A 1 107 ? -5.77 8.625 -0.847 1 98.5 107 THR A CA 1
ATOM 773 C C . THR A 1 107 ? -4.504 9.148 -0.176 1 98.5 107 THR A C 1
ATOM 775 O O . THR A 1 107 ? -3.875 10.086 -0.669 1 98.5 107 THR A O 1
ATOM 778 N N . VAL A 1 108 ? -4.141 8.555 0.992 1 98.69 108 VAL A N 1
ATOM 779 C CA . VAL A 1 108 ? -2.98 8.93 1.796 1 98.69 108 VAL A CA 1
ATOM 780 C C . VAL A 1 108 ? -2.217 7.676 2.215 1 98.69 108 VAL A C 1
ATOM 782 O O . VAL A 1 108 ? -2.822 6.672 2.604 1 98.69 108 VAL A O 1
ATOM 785 N N . ALA A 1 109 ? -0.889 7.785 2.178 1 98.56 109 ALA A N 1
ATOM 786 C CA . ALA A 1 109 ? -0.077 6.656 2.627 1 98.56 109 ALA A CA 1
ATOM 787 C C . ALA A 1 109 ? 0.887 7.078 3.732 1 98.56 109 ALA A C 1
ATOM 789 O O . ALA A 1 109 ? 1.346 8.227 3.758 1 98.56 109 ALA A O 1
ATOM 790 N N . PHE A 1 110 ? 1.126 6.223 4.656 1 97.06 110 PHE A N 1
ATOM 791 C CA . PHE A 1 110 ? 2.236 6.273 5.602 1 97.06 110 PHE A CA 1
ATOM 792 C C . PHE A 1 110 ? 3.303 5.246 5.242 1 97.06 110 PHE A C 1
ATOM 794 O O . PHE A 1 110 ? 2.986 4.09 4.953 1 97.06 110 PHE A O 1
ATOM 801 N N . ASN A 1 111 ? 4.539 5.699 5.199 1 95.19 111 ASN A N 1
ATOM 802 C CA . ASN A 1 111 ? 5.621 4.824 4.754 1 95.19 111 ASN A CA 1
ATOM 803 C C . ASN A 1 111 ? 6.93 5.152 5.465 1 95.19 111 ASN A C 1
ATOM 805 O O . ASN A 1 111 ? 7.219 6.32 5.734 1 95.19 111 ASN A O 1
ATOM 809 N N . ALA A 1 112 ? 7.66 4.156 5.793 1 92.31 112 ALA A N 1
ATOM 810 C CA . ALA A 1 112 ? 9.023 4.254 6.32 1 92.31 112 ALA A CA 1
ATOM 811 C C . ALA A 1 112 ? 9.805 2.971 6.059 1 92.31 112 ALA A C 1
ATOM 813 O O . ALA A 1 112 ? 9.227 1.881 6.02 1 92.31 112 ALA A O 1
ATOM 814 N N . HIS A 1 113 ? 11.078 3.195 5.828 1 87.94 113 HIS A N 1
ATOM 815 C CA . HIS A 1 113 ? 11.93 2.025 5.633 1 87.94 113 HIS A CA 1
ATOM 816 C C . HIS A 1 113 ? 11.836 1.073 6.82 1 87.94 113 HIS A C 1
ATOM 818 O O . HIS A 1 113 ? 11.898 1.503 7.977 1 87.94 113 HIS A O 1
ATOM 824 N N . GLY A 1 114 ? 11.594 -0.219 6.477 1 88.06 114 GLY A N 1
ATOM 825 C CA . GLY A 1 114 ? 11.57 -1.24 7.512 1 88.06 114 GLY A CA 1
ATOM 826 C C . GLY A 1 114 ? 10.25 -1.311 8.258 1 88.06 114 GLY A C 1
ATOM 827 O O . GLY A 1 114 ? 10.109 -2.074 9.211 1 88.06 114 GLY A O 1
ATOM 828 N N . LYS A 1 115 ? 9.281 -0.549 7.918 1 92.88 115 LYS A N 1
ATOM 829 C CA . LYS A 1 115 ? 7.977 -0.549 8.57 1 92.88 115 LYS A CA 1
ATOM 830 C C . LYS A 1 115 ? 6.867 -0.9 7.582 1 92.88 115 LYS A C 1
ATOM 832 O O . LYS A 1 115 ? 7.027 -0.726 6.375 1 92.88 115 LYS A O 1
ATOM 837 N N . ALA A 1 116 ? 5.762 -1.381 8.109 1 95.88 116 ALA A N 1
ATOM 838 C CA . ALA A 1 116 ? 4.57 -1.585 7.285 1 95.88 116 ALA A CA 1
ATOM 839 C C . ALA A 1 116 ? 4.09 -0.269 6.68 1 95.88 116 ALA A C 1
ATOM 841 O O . ALA A 1 116 ? 4.121 0.772 7.34 1 95.88 116 ALA A O 1
ATOM 842 N N . GLY A 1 117 ? 3.766 -0.28 5.406 1 96.81 117 GLY A N 1
ATOM 843 C CA . GLY A 1 117 ? 3.092 0.857 4.797 1 96.81 117 GLY A CA 1
ATOM 844 C C . GLY A 1 117 ? 1.583 0.803 4.941 1 96.81 117 GLY A C 1
ATOM 845 O O . GLY A 1 117 ? 0.985 -0.272 4.867 1 96.81 117 GLY A O 1
ATOM 846 N N . TYR A 1 118 ? 0.942 1.912 5.137 1 98.44 118 TYR A N 1
ATOM 847 C CA . TYR A 1 118 ? -0.506 2.004 5.281 1 98.44 118 TYR A CA 1
ATOM 848 C C . TYR A 1 118 ? -1.105 2.91 4.215 1 98.44 118 TYR A C 1
ATOM 850 O O . TYR A 1 118 ? -0.539 3.957 3.889 1 98.44 118 TYR A O 1
ATOM 858 N N . LEU A 1 119 ? -2.223 2.492 3.74 1 98.88 119 LEU A N 1
ATOM 859 C CA . LEU A 1 119 ? -3.004 3.301 2.811 1 98.88 119 LEU A CA 1
ATOM 860 C C . LEU A 1 119 ? -4.406 3.553 3.354 1 98.88 119 LEU A C 1
ATOM 862 O O . LEU A 1 119 ? -5.09 2.619 3.775 1 98.88 119 LEU A O 1
ATOM 866 N N . PHE A 1 120 ? -4.785 4.82 3.344 1 98.81 120 PHE A N 1
ATOM 867 C CA . PHE A 1 120 ? -6.145 5.23 3.676 1 98.81 120 PHE A CA 1
ATOM 868 C C . PHE A 1 120 ? -6.812 5.906 2.482 1 98.81 120 PHE A C 1
ATOM 870 O O . PHE A 1 120 ? -6.152 6.598 1.704 1 98.81 120 PHE A O 1
ATOM 877 N N . GLY A 1 121 ? -8.047 5.699 2.342 1 98.56 121 GLY A N 1
ATOM 878 C CA . GLY A 1 121 ? -8.875 6.336 1.33 1 98.56 121 GLY A CA 1
ATOM 879 C C . GLY A 1 121 ? -10.102 7.023 1.907 1 98.56 121 GLY A C 1
ATOM 880 O O . GLY A 1 121 ? -10.367 6.922 3.107 1 98.56 121 GLY A O 1
ATOM 881 N N . SER A 1 122 ? -10.789 7.781 1.061 1 97.75 122 SER A N 1
ATOM 882 C CA . SER A 1 122 ? -11.969 8.547 1.463 1 97.75 122 SER A CA 1
ATOM 883 C C . SER A 1 122 ? -11.641 9.516 2.592 1 97.75 122 SER A C 1
ATOM 885 O O . SER A 1 122 ? -12.422 9.664 3.533 1 97.75 122 SER A O 1
ATOM 887 N N . ILE A 1 123 ? -10.461 10.055 2.541 1 98.19 123 ILE A N 1
ATOM 888 C CA . ILE A 1 123 ? -10.023 11.031 3.527 1 98.19 123 ILE A CA 1
ATOM 889 C C . ILE A 1 123 ? -10.695 12.375 3.248 1 98.19 123 ILE A C 1
ATOM 891 O O . ILE A 1 123 ? -10.664 12.875 2.119 1 98.19 123 ILE A O 1
ATOM 895 N N . ASP A 1 124 ? -11.289 12.852 4.254 1 95.94 124 ASP A N 1
ATOM 896 C CA . ASP A 1 124 ? -11.828 14.203 4.199 1 95.94 124 ASP A CA 1
ATOM 897 C C . ASP A 1 124 ? -10.797 15.227 4.68 1 95.94 124 ASP A C 1
ATOM 899 O O . ASP A 1 124 ? -10.414 15.227 5.852 1 95.94 124 ASP A O 1
ATOM 903 N N . SER A 1 125 ? -10.305 16.062 3.793 1 94.81 125 SER A N 1
ATOM 904 C CA . SER A 1 125 ? -9.219 16.984 4.082 1 94.81 125 SER A CA 1
ATOM 905 C C . SER A 1 125 ? -9.594 17.953 5.191 1 94.81 125 SER A C 1
ATOM 907 O O . SER A 1 125 ? -8.727 18.5 5.879 1 94.81 125 SER A O 1
ATOM 909 N N . GLY A 1 126 ? -10.836 18.203 5.449 1 92.19 126 GLY A N 1
ATOM 910 C CA . GLY A 1 126 ? -11.289 19.141 6.465 1 92.19 126 GLY A CA 1
ATOM 911 C C . GLY A 1 126 ? -11.461 18.5 7.832 1 92.19 126 GLY A C 1
ATOM 912 O O . GLY A 1 126 ? -11.148 19.109 8.852 1 92.19 126 GLY A O 1
ATOM 913 N N . THR A 1 127 ? -11.797 17.219 7.848 1 95.19 127 THR A N 1
ATOM 914 C CA . THR A 1 127 ? -12.227 16.672 9.125 1 95.19 127 THR A CA 1
ATOM 915 C C . THR A 1 127 ? -11.273 15.57 9.586 1 95.19 127 THR A C 1
ATOM 917 O O . THR A 1 127 ? -11.227 15.242 10.773 1 95.19 127 THR A O 1
ATOM 920 N N . ASP A 1 128 ? -10.469 15.023 8.672 1 97.62 128 ASP A N 1
ATOM 921 C CA . ASP A 1 128 ? -9.734 13.82 9.031 1 97.62 128 ASP A CA 1
ATOM 922 C C . ASP A 1 128 ? -8.281 14.141 9.375 1 97.62 128 ASP A C 1
ATOM 924 O O . ASP A 1 128 ? -7.531 13.273 9.82 1 97.62 128 ASP A O 1
ATOM 928 N N . VAL A 1 129 ? -7.875 15.375 9.203 1 97.62 129 VAL A N 1
ATOM 929 C CA . VAL A 1 129 ? -6.461 15.719 9.336 1 97.62 129 VAL A CA 1
ATOM 930 C C . VAL A 1 129 ? -5.988 15.43 10.758 1 97.62 129 VAL A C 1
ATOM 932 O O . VAL A 1 129 ? -4.871 14.945 10.961 1 97.62 129 VAL A O 1
ATOM 935 N N . GLY A 1 130 ? -6.793 15.773 11.719 1 97.06 130 GLY A N 1
ATOM 936 C CA . GLY A 1 130 ? -6.418 15.477 13.094 1 97.06 130 GLY A CA 1
ATOM 937 C C . GLY A 1 130 ? -6.172 14 13.336 1 97.06 130 GLY A C 1
ATOM 938 O O . GLY A 1 130 ? -5.219 13.625 14.023 1 97.06 130 GLY A O 1
ATOM 939 N N . ALA A 1 131 ? -6.988 13.125 12.812 1 98.56 131 ALA A N 1
ATOM 940 C CA . ALA A 1 131 ? -6.844 11.68 12.953 1 98.56 131 ALA A CA 1
ATOM 941 C C . ALA A 1 131 ? -5.586 11.18 12.242 1 98.56 131 ALA A C 1
ATOM 943 O O . ALA A 1 131 ? -4.926 10.25 12.719 1 98.56 131 ALA A O 1
ATOM 944 N N . LEU A 1 132 ? -5.281 11.781 11.125 1 98.19 132 LEU A N 1
ATOM 945 C CA . LEU A 1 132 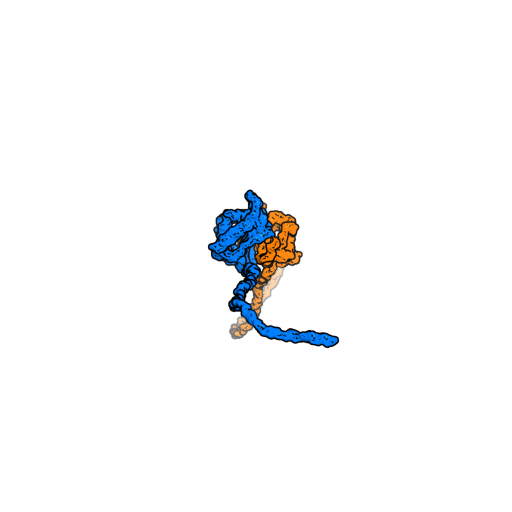? -4.051 11.43 10.422 1 98.19 132 LEU A CA 1
ATOM 946 C C . LEU A 1 132 ? -2.828 11.789 11.258 1 98.19 132 LEU A C 1
ATOM 948 O O . LEU A 1 132 ? -1.851 11.039 11.297 1 98.19 132 LEU A O 1
ATOM 952 N N . VAL A 1 133 ? -2.855 12.922 11.945 1 97.31 133 VAL A N 1
ATOM 953 C CA . VAL A 1 133 ? -1.762 13.336 12.82 1 97.31 133 VAL A CA 1
ATOM 954 C C . VAL A 1 133 ? -1.64 12.367 13.992 1 97.31 133 VAL A C 1
ATOM 956 O O . VAL A 1 133 ? -0.532 11.977 14.367 1 97.31 133 VAL A O 1
ATOM 959 N N . GLU A 1 134 ? -2.764 12 14.516 1 96.69 134 GLU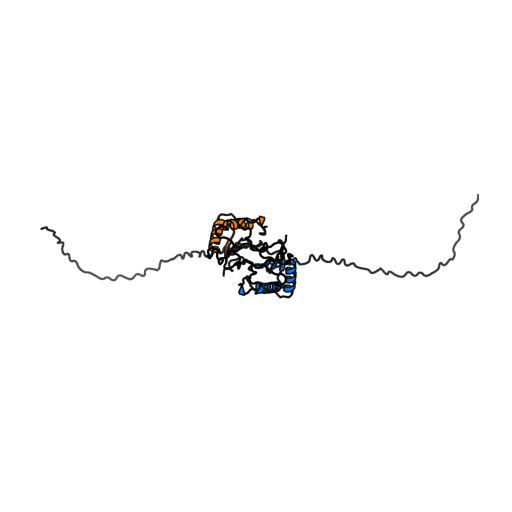 A N 1
ATOM 960 C CA . GLU A 1 134 ? -2.762 11.016 15.594 1 96.69 134 GLU A CA 1
ATOM 961 C C . GLU A 1 134 ? -2.164 9.695 15.125 1 96.69 134 GLU A C 1
ATOM 963 O O . GLU A 1 134 ? -1.367 9.078 15.844 1 96.69 134 GLU A O 1
ATOM 968 N N . PHE A 1 135 ? -2.51 9.312 13.977 1 98 135 PHE A N 1
ATOM 969 C CA . PHE A 1 135 ? -1.954 8.078 13.438 1 98 135 PHE A CA 1
ATOM 970 C C . PHE A 1 135 ? -0.458 8.219 13.188 1 98 135 PHE A C 1
ATOM 972 O O . PHE A 1 135 ? 0.304 7.27 13.391 1 98 135 PHE A O 1
ATOM 979 N N . ALA A 1 136 ? -0.061 9.367 12.734 1 96.69 136 ALA A N 1
ATOM 980 C CA . ALA A 1 136 ? 1.366 9.617 12.547 1 96.69 136 ALA A CA 1
ATOM 981 C C . ALA A 1 136 ? 2.143 9.375 13.836 1 96.69 136 ALA A C 1
ATOM 983 O O . ALA A 1 136 ? 3.191 8.727 13.828 1 96.69 136 ALA A O 1
ATOM 984 N N . ARG A 1 137 ? 1.651 9.852 14.891 1 95 137 ARG A N 1
ATOM 985 C CA . ARG A 1 137 ? 2.309 9.672 16.172 1 95 137 ARG A CA 1
ATOM 986 C C . ARG A 1 137 ? 2.354 8.195 16.562 1 95 137 ARG A C 1
ATOM 988 O O . ARG A 1 137 ? 3.389 7.695 17.016 1 95 137 ARG A O 1
ATOM 995 N N . LEU A 1 138 ? 1.25 7.508 16.391 1 96 138 LEU A N 1
ATOM 996 C CA . LEU A 1 138 ? 1.212 6.074 16.656 1 96 138 LEU A CA 1
ATOM 997 C C . LEU A 1 138 ? 2.227 5.332 15.797 1 96 138 LEU A C 1
ATOM 999 O O . LEU A 1 138 ? 3.047 4.57 16.312 1 96 138 LEU A O 1
ATOM 1003 N N . TYR A 1 139 ? 2.172 5.641 14.523 1 95.88 139 TYR A N 1
ATOM 1004 C CA . TYR A 1 139 ? 3.027 4.98 13.547 1 95.88 139 TYR A CA 1
ATOM 1005 C C . TYR A 1 139 ? 4.5 5.172 13.891 1 95.88 139 TYR A C 1
ATOM 1007 O O . TYR A 1 139 ? 5.285 4.223 13.828 1 95.88 139 TYR A O 1
ATOM 1015 N N . ALA A 1 140 ? 4.863 6.344 14.242 1 93.44 140 ALA A N 1
ATOM 1016 C CA . ALA A 1 140 ? 6.242 6.656 14.617 1 93.44 140 ALA A CA 1
ATOM 1017 C C . ALA A 1 140 ? 6.684 5.84 15.828 1 93.44 140 ALA A C 1
ATOM 1019 O O . ALA A 1 140 ? 7.844 5.441 15.922 1 93.44 140 ALA A O 1
ATOM 1020 N N . SER A 1 141 ? 5.77 5.57 16.656 1 93.12 141 SER A N 1
ATOM 1021 C CA . SER A 1 141 ? 6.098 4.902 17.906 1 93.12 141 SER A CA 1
ATOM 1022 C C . SER A 1 141 ? 6.223 3.393 17.719 1 93.12 141 SER A C 1
ATOM 1024 O O . SER A 1 141 ? 6.742 2.691 18.594 1 93.12 141 SER A O 1
ATOM 1026 N N . LEU A 1 142 ? 5.77 2.871 16.641 1 93.44 142 LEU A N 1
ATOM 1027 C CA . LEU A 1 142 ? 5.762 1.437 16.375 1 93.44 142 LEU A CA 1
ATOM 1028 C C . LEU A 1 142 ? 7.031 1.011 15.648 1 93.44 142 LEU A C 1
ATOM 1030 O O . LEU A 1 142 ? 7.324 1.51 14.555 1 93.44 142 LEU A O 1
ATOM 1034 N N . ALA A 1 143 ? 7.836 0.112 16.125 1 90.62 143 ALA A N 1
ATOM 1035 C CA . ALA A 1 143 ? 9.094 -0.324 15.523 1 90.62 143 ALA A CA 1
ATOM 1036 C C . ALA A 1 143 ? 8.867 -0.91 14.133 1 90.62 143 ALA A C 1
ATOM 1038 O O . ALA A 1 143 ? 9.539 -0.528 13.172 1 90.62 143 ALA A O 1
ATOM 1039 N N . GLY A 1 144 ? 7.93 -1.785 13.875 1 92.38 144 GLY A N 1
ATOM 1040 C CA . GLY A 1 144 ? 7.641 -2.391 12.586 1 92.38 144 GLY A CA 1
ATOM 1041 C C . GLY A 1 144 ? 6.449 -1.765 11.883 1 92.38 144 GLY A C 1
ATOM 1042 O O . GLY A 1 144 ? 6.031 -2.232 10.82 1 92.38 144 GLY A O 1
ATOM 1043 N N . GLY A 1 145 ? 5.918 -0.727 12.492 1 94.94 145 GLY A N 1
ATOM 1044 C CA . GLY A 1 145 ? 4.812 0.016 11.914 1 94.94 145 GLY A CA 1
ATOM 1045 C C . GLY A 1 145 ? 3.492 -0.726 11.984 1 94.94 145 GLY A C 1
ATOM 1046 O O . GLY A 1 145 ? 2.469 -0.229 11.508 1 94.94 145 GLY A O 1
ATOM 1047 N N . TRP A 1 146 ? 3.504 -1.92 12.555 1 96.12 146 TRP A N 1
ATOM 1048 C CA . TRP A 1 146 ? 2.324 -2.779 12.523 1 96.12 146 TRP A CA 1
ATOM 1049 C C . TRP A 1 146 ? 1.395 -2.477 13.695 1 96.12 146 TRP A C 1
ATOM 1051 O O . TRP A 1 146 ? 1.838 -2.381 14.836 1 96.12 146 TRP A O 1
ATOM 1061 N N . CYS A 1 147 ? 0.087 -2.277 13.328 1 96.56 147 CYS A N 1
ATOM 1062 C CA . CYS A 1 147 ? -0.914 -2.115 14.375 1 96.56 147 CYS A CA 1
ATOM 1063 C C . CYS A 1 147 ? -2.24 -2.744 13.961 1 96.56 147 CYS A C 1
ATOM 1065 O O . CYS A 1 147 ? -2.504 -2.928 12.773 1 96.56 147 CYS A O 1
ATOM 1067 N N . SER A 1 148 ? -3.016 -3.072 14.969 1 95.94 148 SER A N 1
ATOM 1068 C CA . SER A 1 148 ? -4.355 -3.6 14.742 1 95.94 148 SER A CA 1
ATOM 1069 C C . SER A 1 148 ? -5.375 -2.475 14.586 1 95.94 148 SER A C 1
ATOM 1071 O O . SER A 1 148 ? -5.062 -1.31 14.844 1 95.94 148 SER A O 1
ATOM 1073 N N . SER A 1 149 ? -6.566 -2.84 14.117 1 97 149 SER A N 1
ATOM 1074 C CA . SER A 1 149 ? -7.598 -1.854 13.812 1 97 149 SER A CA 1
ATOM 1075 C C . SER A 1 149 ? -8.016 -1.091 15.062 1 97 149 SER A C 1
ATOM 1077 O O . SER A 1 149 ? -8.359 0.092 14.992 1 97 149 SER A O 1
ATOM 1079 N N . ASP A 1 150 ? -7.926 -1.713 16.203 1 97.06 150 ASP A N 1
ATOM 1080 C CA . ASP A 1 150 ? -8.406 -1.103 17.438 1 97.06 150 ASP A CA 1
ATOM 1081 C C . ASP A 1 150 ? -7.422 -0.062 17.969 1 97.06 150 ASP A C 1
ATOM 1083 O O . ASP A 1 150 ? -7.766 0.757 18.812 1 97.06 150 ASP A O 1
ATOM 1087 N N . GLN A 1 151 ? -6.23 -0.068 17.484 1 97.62 151 GLN A N 1
ATOM 1088 C CA . GLN A 1 151 ? -5.199 0.875 17.906 1 97.62 151 GLN A CA 1
ATOM 1089 C C . GLN A 1 151 ? -5.25 2.152 17.062 1 97.62 151 GLN A C 1
ATOM 1091 O O . GLN A 1 151 ? -4.676 3.174 17.453 1 97.62 151 GLN A O 1
ATOM 1096 N N . ARG A 1 152 ? -5.918 2.174 15.922 1 98.06 152 ARG A N 1
ATOM 1097 C CA . ARG A 1 152 ? -5.957 3.316 15.016 1 98.06 152 ARG A CA 1
ATOM 1098 C C . ARG A 1 152 ? -7.012 4.328 15.453 1 98.06 152 ARG A C 1
ATOM 1100 O O . ARG A 1 152 ? -8.016 3.959 16.062 1 98.06 152 ARG A O 1
ATOM 1107 N N . PRO A 1 153 ? -6.742 5.602 15.195 1 98.5 153 PRO A N 1
ATOM 1108 C CA . PRO A 1 153 ? -7.754 6.602 15.547 1 98.5 153 PRO A CA 1
ATOM 1109 C C . PRO A 1 153 ? -9.141 6.242 15.023 1 98.5 153 PRO A C 1
ATOM 1111 O O . PRO A 1 153 ? -9.281 5.82 13.875 1 98.5 153 PRO A O 1
ATOM 1114 N N . ALA A 1 154 ? -10.18 6.43 15.805 1 98 154 ALA A N 1
ATOM 1115 C CA . ALA A 1 154 ? -11.555 6.031 15.508 1 98 154 ALA A CA 1
ATOM 1116 C C . ALA A 1 154 ? -12.047 6.676 14.219 1 98 154 ALA A C 1
ATOM 1118 O O . ALA A 1 154 ? -12.797 6.062 13.453 1 98 154 ALA A O 1
ATOM 1119 N N . ARG A 1 155 ? -11.609 7.848 13.93 1 98.12 155 ARG A N 1
ATOM 1120 C CA . ARG A 1 155 ? -12.07 8.594 12.766 1 98.12 155 ARG A CA 1
ATOM 1121 C C . ARG A 1 155 ? -11.562 7.961 11.477 1 98.12 155 ARG A C 1
ATOM 1123 O O . ARG A 1 155 ? -12.055 8.273 10.391 1 98.12 155 ARG A O 1
ATOM 1130 N N . LEU A 1 156 ? -10.539 7.082 11.578 1 98.44 156 LEU A N 1
ATOM 1131 C CA . LEU A 1 156 ? -9.992 6.422 10.391 1 98.44 156 LEU A CA 1
ATOM 1132 C C . LEU A 1 156 ? -10.609 5.039 10.211 1 98.44 156 LEU A C 1
ATOM 1134 O O . LEU A 1 156 ? -10.297 4.332 9.25 1 98.44 156 LEU A O 1
ATOM 1138 N N . ALA A 1 157 ? -11.531 4.684 11.164 1 97.69 157 ALA A N 1
ATOM 1139 C CA . ALA A 1 157 ? -12.227 3.406 11.016 1 97.69 157 ALA A CA 1
ATOM 1140 C C . ALA A 1 157 ? -12.953 3.328 9.68 1 97.69 157 ALA A C 1
ATOM 1142 O O . ALA A 1 157 ? -13.633 4.273 9.281 1 97.69 157 ALA A O 1
ATOM 1143 N N . GLY A 1 158 ? -12.727 2.232 8.938 1 97.31 158 GLY A N 1
ATOM 1144 C CA . GLY A 1 158 ? -13.391 2.021 7.66 1 97.31 158 GLY A CA 1
ATOM 1145 C C . GLY A 1 158 ? -12.703 2.729 6.508 1 97.31 158 GLY A C 1
ATOM 1146 O O . GLY A 1 158 ? -13.125 2.611 5.359 1 97.31 158 GLY A O 1
ATOM 1147 N N . LYS A 1 159 ? -11.633 3.436 6.828 1 98.44 159 LYS A N 1
ATOM 1148 C CA . LYS A 1 159 ? -11.008 4.23 5.777 1 98.44 159 LYS A CA 1
ATOM 1149 C C . LYS A 1 159 ? -9.695 3.604 5.316 1 98.44 159 LYS A C 1
ATOM 1151 O O . LYS A 1 159 ? -9.062 4.082 4.371 1 98.44 159 LYS A O 1
ATOM 1156 N N . ILE A 1 160 ? -9.297 2.488 6 1 98.75 160 ILE A N 1
ATOM 1157 C CA . ILE A 1 160 ? -8.086 1.801 5.555 1 98.75 160 ILE A CA 1
ATOM 1158 C C . ILE A 1 160 ? -8.352 1.092 4.227 1 98.75 160 ILE A C 1
ATOM 1160 O O . ILE A 1 160 ? -9.414 0.49 4.043 1 98.75 160 ILE A O 1
ATOM 1164 N N . LEU A 1 161 ? -7.461 1.286 3.305 1 98.75 161 LEU A N 1
ATOM 1165 C CA . LEU A 1 161 ? -7.492 0.504 2.074 1 98.75 161 LEU A CA 1
ATOM 1166 C C . LEU A 1 161 ? -6.797 -0.84 2.266 1 98.75 161 LEU A C 1
ATOM 1168 O O . LEU A 1 161 ? -7.355 -1.885 1.919 1 98.75 161 LEU A O 1
ATOM 1172 N N . ALA A 1 162 ? -5.594 -0.798 2.807 1 98.62 162 ALA A N 1
ATOM 1173 C CA . ALA A 1 162 ? -4.777 -1.972 3.107 1 98.62 162 ALA A CA 1
ATOM 1174 C C . ALA A 1 162 ? -3.428 -1.564 3.689 1 98.62 162 ALA A C 1
ATOM 1176 O O . ALA A 1 162 ? -3.139 -0.373 3.83 1 98.62 162 ALA A O 1
ATOM 1177 N N . ARG A 1 163 ? -2.635 -2.525 4.074 1 98.44 163 ARG A N 1
ATOM 1178 C CA . ARG A 1 163 ? -1.251 -2.309 4.484 1 98.44 163 ARG A CA 1
ATOM 1179 C C . ARG A 1 163 ? -0.311 -3.271 3.77 1 98.44 163 ARG A C 1
ATOM 1181 O O . ARG A 1 163 ? -0.718 -4.367 3.373 1 98.44 163 ARG A O 1
ATOM 1188 N N . ILE A 1 164 ? 0.84 -2.811 3.551 1 97.19 164 ILE A N 1
ATOM 1189 C CA . ILE A 1 164 ? 1.901 -3.641 2.992 1 97.19 164 ILE A CA 1
ATOM 1190 C C . ILE A 1 164 ? 2.951 -3.928 4.062 1 97.19 164 ILE A C 1
ATOM 1192 O O . ILE A 1 164 ? 3.617 -3.01 4.547 1 97.19 164 ILE A O 1
ATOM 1196 N N . PRO A 1 165 ? 3.08 -5.168 4.449 1 95 165 PRO A N 1
ATOM 1197 C CA . PRO A 1 165 ? 4.102 -5.492 5.445 1 95 165 PRO A CA 1
ATOM 1198 C C . PRO A 1 165 ? 5.508 -5.102 4.992 1 95 165 PRO A C 1
ATOM 1200 O O . PRO A 1 165 ? 5.781 -5.047 3.793 1 95 165 PRO A O 1
ATOM 1203 N N . ALA A 1 166 ? 6.297 -4.812 6.059 1 87.44 166 ALA A N 1
ATOM 1204 C CA . ALA A 1 166 ? 7.691 -4.516 5.75 1 87.44 166 ALA A CA 1
ATOM 1205 C C . ALA A 1 166 ? 8.398 -5.734 5.164 1 87.44 166 ALA A C 1
ATOM 1207 O O . ALA A 1 166 ? 7.98 -6.871 5.402 1 87.44 166 ALA A O 1
ATOM 1208 N N . GLY A 1 167 ? 9.148 -5.523 4.156 1 70 167 GLY A N 1
ATOM 1209 C CA . GLY A 1 167 ? 9.953 -6.637 3.678 1 70 167 GLY A CA 1
ATOM 1210 C C . GLY A 1 167 ? 10.75 -7.316 4.777 1 70 167 GLY A C 1
ATOM 1211 O O . GLY A 1 167 ? 10.945 -6.742 5.848 1 70 167 GLY A O 1
ATOM 1212 N N . GLY A 1 168 ? 10.93 -8.648 4.781 1 56.5 168 GLY A N 1
ATOM 1213 C CA . GLY A 1 168 ? 11.82 -9.422 5.633 1 56.5 168 GLY A CA 1
ATOM 1214 C C . GLY A 1 168 ? 11.086 -10.297 6.629 1 56.5 168 GLY A C 1
ATOM 1215 O O . GLY A 1 168 ? 9.883 -10.141 6.832 1 56.5 168 GLY A O 1
ATOM 1216 N N . ARG A 1 169 ? 11.5 -11.43 7.004 1 46.56 169 ARG A N 1
ATOM 1217 C CA . ARG A 1 169 ? 11.07 -12.578 7.789 1 46.56 169 ARG A CA 1
ATOM 1218 C C . ARG A 1 169 ? 10.258 -12.133 9.008 1 46.56 169 ARG A C 1
ATOM 1220 O O . ARG A 1 169 ? 9.617 -12.961 9.664 1 46.56 169 ARG A O 1
ATOM 1227 N N . GLU A 1 170 ? 10.508 -11.047 9.617 1 43.22 170 GLU A N 1
ATOM 1228 C CA . GLU A 1 170 ? 10.016 -10.984 10.984 1 43.22 170 GLU A CA 1
ATOM 1229 C C . GLU A 1 170 ? 8.5 -10.828 11.023 1 43.22 170 GLU A C 1
ATOM 1231 O O . GLU A 1 170 ? 7.863 -11.086 12.055 1 43.22 170 GLU A O 1
ATOM 1236 N N . GLN A 1 171 ? 7.805 -10.32 10.188 1 45.28 171 GLN A N 1
ATOM 1237 C CA . GLN A 1 171 ? 6.508 -9.812 10.617 1 45.28 171 GLN A CA 1
ATOM 1238 C C . GLN A 1 171 ? 5.438 -10.898 10.547 1 45.28 171 GLN A C 1
ATOM 1240 O O . GLN A 1 171 ? 4.254 -10.625 10.758 1 45.28 171 GLN A O 1
ATOM 1245 N N . VAL A 1 172 ? 5.699 -12.109 9.977 1 39.09 172 VAL A N 1
ATOM 1246 C CA . VAL A 1 172 ? 4.617 -13.086 10.016 1 39.09 172 VAL A CA 1
ATOM 1247 C C . VAL A 1 172 ? 4.297 -13.445 11.461 1 39.09 172 VAL A C 1
ATOM 1249 O O . VAL A 1 172 ? 5.094 -14.109 12.133 1 39.09 172 VAL A O 1
ATOM 1252 N N . ARG A 1 173 ? 3.979 -12.555 12.344 1 36.06 173 ARG A N 1
ATOM 1253 C CA . ARG A 1 173 ? 3.52 -13.156 13.586 1 36.06 173 ARG A CA 1
ATOM 1254 C C . ARG A 1 173 ? 2.211 -13.914 13.383 1 36.06 173 ARG A C 1
ATOM 1256 O O . ARG A 1 173 ? 1.319 -13.445 12.672 1 36.06 173 ARG A O 1
ATOM 1263 N N . MET B 1 1 ? -2.736 -106.125 8.547 1 20.61 1 MET B N 1
ATOM 1264 C CA . MET B 1 1 ? -1.97 -107.125 9.273 1 20.61 1 MET B CA 1
ATOM 1265 C C . MET B 1 1 ? -0.672 -106.562 9.812 1 20.61 1 MET B C 1
ATOM 1267 O O . MET B 1 1 ? -0.105 -107.062 10.773 1 20.61 1 MET B O 1
ATOM 1271 N N . ALA B 1 2 ? -0.129 -105.5 8.977 1 18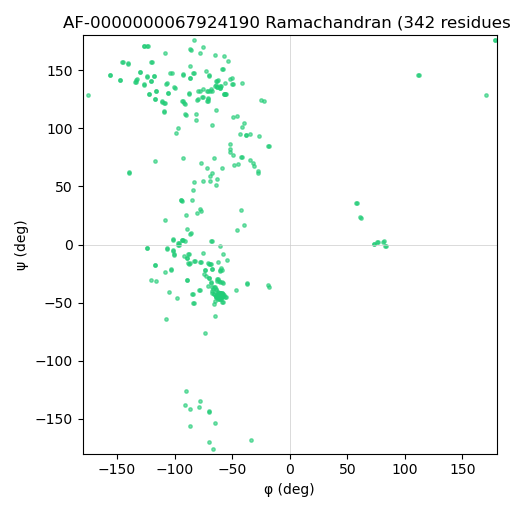.27 2 ALA B N 1
ATOM 1272 C CA . ALA B 1 2 ? 1.301 -105.562 8.688 1 18.27 2 ALA B CA 1
ATOM 1273 C C . ALA B 1 2 ? 2.127 -105.25 9.93 1 18.27 2 ALA B C 1
ATOM 1275 O O . ALA B 1 2 ? 1.625 -104.625 10.875 1 18.27 2 ALA B O 1
ATOM 1276 N N . GLN B 1 3 ? 3.482 -105.062 9.758 1 17.27 3 GLN B N 1
ATOM 1277 C CA . GLN B 1 3 ? 4.754 -105.625 10.227 1 17.27 3 GLN B CA 1
ATOM 1278 C C . GLN B 1 3 ? 5.445 -104.625 11.18 1 17.27 3 GLN B C 1
ATOM 1280 O O . GLN B 1 3 ? 6.41 -105 11.852 1 17.27 3 GLN B O 1
ATOM 1285 N N . ARG B 1 4 ? 5.23 -103.25 11.195 1 23.48 4 ARG B N 1
ATOM 1286 C CA . ARG B 1 4 ? 6.453 -102.5 11.055 1 23.48 4 ARG B CA 1
ATOM 1287 C C . ARG B 1 4 ? 7.281 -102.5 12.336 1 23.48 4 ARG B C 1
ATOM 1289 O O . ARG B 1 4 ? 6.758 -102.312 13.422 1 23.48 4 ARG B O 1
ATOM 1296 N N . PRO B 1 5 ? 8.609 -102.75 12.266 1 21.14 5 PRO B N 1
ATOM 1297 C CA . PRO B 1 5 ? 9.508 -103.25 13.305 1 21.14 5 PRO B CA 1
ATOM 1298 C C . PRO B 1 5 ? 10.039 -102.188 14.211 1 21.14 5 PRO B C 1
ATOM 1300 O O . PRO B 1 5 ? 10.844 -101.375 13.773 1 21.14 5 PRO B O 1
ATOM 1303 N N . ALA B 1 6 ? 9.352 -101.25 14.789 1 22.34 6 ALA B N 1
ATOM 1304 C CA . ALA B 1 6 ? 9.938 -99.938 15.094 1 22.34 6 ALA B CA 1
ATOM 1305 C C . ALA B 1 6 ? 10.984 -100.062 16.203 1 22.34 6 ALA B C 1
ATOM 1307 O O . ALA B 1 6 ? 10.812 -99.5 17.281 1 22.34 6 ALA B O 1
ATOM 1308 N N . SER B 1 7 ? 12.031 -100.938 16.094 1 17.03 7 SER B N 1
ATOM 1309 C CA . SER B 1 7 ? 12.516 -101.438 17.406 1 17.03 7 SER B CA 1
ATOM 1310 C C . SER B 1 7 ? 13.562 -100.438 17.969 1 17.03 7 SER B C 1
ATOM 1312 O O . SER B 1 7 ? 14.016 -100.625 19.094 1 17.03 7 SER B O 1
ATOM 1314 N N . GLN B 1 8 ? 14.125 -99.5 17.125 1 18.42 8 GLN B N 1
ATOM 1315 C CA . GLN B 1 8 ? 15.555 -99.5 17.422 1 18.42 8 GLN B CA 1
ATOM 1316 C C . GLN B 1 8 ? 15.836 -98.938 18.828 1 18.42 8 GLN B C 1
ATOM 1318 O O . GLN B 1 8 ? 15.273 -97.938 19.219 1 18.42 8 GLN B O 1
ATOM 1323 N N . GLU B 1 9 ? 16.672 -99.625 19.547 1 19.34 9 GLU B N 1
ATOM 1324 C CA . GLU B 1 9 ? 16.953 -99.812 20.969 1 19.34 9 GLU B CA 1
ATOM 1325 C C . GLU B 1 9 ? 17.75 -98.625 21.516 1 19.34 9 GLU B C 1
ATOM 1327 O O . GLU B 1 9 ? 18.281 -97.812 20.75 1 19.34 9 GLU B O 1
ATOM 1332 N N . THR B 1 10 ? 18.812 -98.812 22.312 1 17.69 10 THR B N 1
ATOM 1333 C CA . THR B 1 10 ? 18.969 -98.688 23.75 1 17.69 10 THR B CA 1
ATOM 1334 C C . THR B 1 10 ? 19.969 -97.562 24.078 1 17.69 10 THR B C 1
ATOM 1336 O O . THR B 1 10 ? 19.844 -96.875 25.078 1 17.69 10 THR B O 1
ATOM 1339 N N . CYS B 1 11 ? 21.078 -97.25 23.172 1 18.5 11 CYS B N 1
ATOM 1340 C CA . CYS B 1 11 ? 22.297 -97.438 23.969 1 18.5 11 CYS B CA 1
ATOM 1341 C C . CYS B 1 11 ? 22.516 -96.25 24.891 1 18.5 11 CYS B C 1
ATOM 1343 O O . CYS B 1 11 ? 22.203 -95.125 24.547 1 18.5 11 CYS B O 1
ATOM 1345 N N . HIS B 1 12 ? 23.406 -96.375 25.922 1 16.91 12 HIS B N 1
ATOM 1346 C CA . HIS B 1 12 ? 23.562 -96.125 27.344 1 16.91 12 HIS B CA 1
ATOM 1347 C C . HIS B 1 12 ? 24.312 -94.812 27.547 1 16.91 12 HIS B C 1
ATOM 1349 O O . HIS B 1 12 ? 24.047 -94.062 28.5 1 16.91 12 HIS B O 1
ATOM 1355 N N . ARG B 1 13 ? 25.484 -94.5 26.797 1 18.22 13 ARG B N 1
ATOM 1356 C CA . ARG B 1 13 ? 26.609 -94.25 27.719 1 18.22 13 ARG B CA 1
ATOM 1357 C C . ARG B 1 13 ? 26.531 -92.938 28.375 1 18.22 13 ARG B C 1
ATOM 1359 O O . ARG B 1 13 ? 26.078 -91.938 27.766 1 18.22 13 ARG B O 1
ATOM 1366 N N . HIS B 1 14 ? 27.438 -92.688 29.438 1 17.58 14 HIS B N 1
ATOM 1367 C CA . HIS B 1 14 ? 27.547 -92.125 30.766 1 17.58 14 HIS B CA 1
ATOM 1368 C C . HIS B 1 14 ? 27.922 -90.625 30.672 1 17.58 14 HIS B C 1
ATOM 1370 O O . HIS B 1 14 ? 28.344 -90.125 29.609 1 17.58 14 HIS B O 1
ATOM 1376 N N . GLU B 1 15 ? 28.891 -90.125 31.578 1 19.73 15 GLU B N 1
ATOM 1377 C CA . GLU B 1 15 ? 28.766 -89.25 32.688 1 19.73 15 GLU B CA 1
ATOM 1378 C C . GLU B 1 15 ? 29.375 -87.875 32.344 1 19.73 15 GLU B C 1
ATOM 1380 O O . GLU B 1 15 ? 28.734 -86.812 32.594 1 19.73 15 GLU B O 1
ATOM 1385 N N . LEU B 1 16 ? 30.781 -87.688 32.062 1 19.31 16 LEU B N 1
ATOM 1386 C CA . LEU B 1 16 ? 31.547 -87.062 33.125 1 19.31 16 LEU B CA 1
ATOM 1387 C C . LEU B 1 16 ? 31.484 -85.562 33.031 1 19.31 16 LEU B C 1
ATOM 1389 O O . LEU B 1 16 ? 31.125 -85 31.969 1 19.31 16 LEU B O 1
ATOM 1393 N N . THR B 1 17 ? 32.719 -84.75 33.344 1 19.83 17 THR B N 1
ATOM 1394 C CA . THR B 1 17 ? 33.188 -83.875 34.375 1 19.83 17 THR B CA 1
ATOM 1395 C C . THR B 1 17 ? 33.219 -82.438 33.906 1 19.83 17 THR B C 1
ATOM 1397 O O . THR B 1 17 ? 33.25 -82.188 32.688 1 19.83 17 THR B O 1
ATOM 1400 N N . GLY B 1 18 ? 33.344 -81.375 34.812 1 19.91 18 GLY B N 1
ATOM 1401 C CA . GLY B 1 18 ? 32.906 -80.062 35.188 1 19.91 18 GLY B CA 1
ATOM 1402 C C . GLY B 1 18 ? 33.75 -78.938 34.594 1 19.91 18 GLY B C 1
ATOM 1403 O O . GLY B 1 18 ? 33.406 -77.75 34.688 1 19.91 18 GLY B O 1
ATOM 1404 N N . ARG B 1 19 ? 34.938 -79.125 33.938 1 22.17 19 ARG B N 1
ATOM 1405 C CA . ARG B 1 19 ? 35.938 -78.188 34.406 1 22.17 19 ARG B CA 1
ATOM 1406 C C . ARG B 1 19 ? 35.656 -76.812 33.906 1 22.17 19 ARG B C 1
ATOM 1408 O O . ARG B 1 19 ? 35.094 -76.625 32.812 1 22.17 19 ARG B O 1
ATOM 1415 N N . GLY B 1 20 ? 36.031 -75.688 34.688 1 21.86 20 GLY B N 1
ATOM 1416 C CA . GLY B 1 20 ? 35.719 -74.312 35.062 1 21.86 20 GLY B CA 1
ATOM 1417 C C . GLY B 1 20 ? 36.406 -73.312 34.156 1 21.86 20 GLY B C 1
ATOM 1418 O O . GLY B 1 20 ? 36.219 -72.125 34.344 1 21.86 20 GLY B O 1
ATOM 1419 N N . VAL B 1 21 ? 36.781 -73.562 32.906 1 22.45 21 VAL B N 1
ATOM 1420 C CA . VAL B 1 21 ? 37.906 -72.688 32.531 1 22.45 21 VAL B CA 1
ATOM 1421 C C . VAL B 1 21 ? 37.438 -71.25 32.531 1 22.45 21 VAL B C 1
ATOM 1423 O O . VAL B 1 21 ? 36.25 -70.938 32.312 1 22.45 21 VAL B O 1
ATOM 1426 N N . PRO B 1 22 ? 38.531 -70.25 32.562 1 24.73 22 PRO B N 1
ATOM 1427 C CA . PRO B 1 22 ? 38.781 -68.938 33.094 1 24.73 22 PRO B CA 1
ATOM 1428 C C . PRO B 1 22 ? 38.312 -67.812 32.156 1 24.73 22 PRO B C 1
ATOM 1430 O O . PRO B 1 22 ? 38.125 -68.062 30.953 1 24.73 22 PRO B O 1
ATOM 1433 N N . GLY B 1 23 ? 37.969 -66.562 32.688 1 22.8 23 GLY B N 1
ATOM 1434 C CA . GLY B 1 23 ? 37.188 -65.375 32.5 1 22.8 23 GLY B CA 1
ATOM 1435 C C . GLY B 1 23 ? 37.875 -64.312 31.594 1 22.8 23 GLY B C 1
ATOM 1436 O O . GLY B 1 23 ? 37.406 -63.188 31.5 1 22.8 23 GLY B O 1
ATOM 1437 N N . GLY B 1 24 ? 38.594 -64.75 30.5 1 23.02 24 GLY B N 1
ATOM 1438 C CA . GLY B 1 24 ? 39.469 -63.656 30.031 1 23.02 24 GLY B CA 1
ATOM 1439 C C . GLY B 1 24 ? 38.719 -62.438 29.516 1 23.02 24 GLY B C 1
ATOM 1440 O O . GLY B 1 24 ? 37.562 -62.562 29.094 1 23.02 24 GLY B O 1
ATOM 1441 N N . ASP B 1 25 ? 39.25 -61.156 29.828 1 25.22 25 ASP B N 1
ATOM 1442 C CA . ASP B 1 25 ? 38.875 -59.75 29.859 1 25.22 25 ASP B CA 1
ATOM 1443 C C . ASP B 1 25 ? 38.875 -59.156 28.453 1 25.22 25 ASP B C 1
ATOM 1445 O O . ASP B 1 25 ? 39.938 -59.031 27.828 1 25.22 25 ASP B O 1
ATOM 1449 N N . ALA B 1 26 ? 37.938 -59.5 27.547 1 27.45 26 ALA B N 1
ATOM 1450 C CA . ALA B 1 26 ? 37.969 -59 26.188 1 27.45 26 ALA B CA 1
ATOM 1451 C C . ALA B 1 26 ? 37.781 -57.5 26.141 1 27.45 26 ALA B C 1
ATOM 1453 O O . ALA B 1 26 ? 36.938 -56.938 26.859 1 27.45 26 ALA B O 1
ATOM 1454 N N . GLY B 1 27 ? 38.812 -56.812 25.672 1 27.02 27 GLY B N 1
ATOM 1455 C CA . GLY B 1 27 ? 39.125 -55.438 25.422 1 27.02 27 GLY B CA 1
ATOM 1456 C C . GLY B 1 27 ? 38.094 -54.75 24.484 1 27.02 27 GLY B C 1
ATOM 1457 O O . GLY B 1 27 ? 37.469 -55.438 23.688 1 27.02 27 GLY B O 1
ATOM 1458 N N . THR B 1 28 ? 37.688 -53.469 24.766 1 30.69 28 THR B N 1
ATOM 1459 C CA . THR B 1 28 ? 36.656 -52.469 24.5 1 30.69 28 THR B CA 1
ATOM 1460 C C . THR B 1 28 ? 36.844 -51.875 23.125 1 30.69 28 THR B C 1
ATOM 1462 O O . THR B 1 28 ? 37.75 -51.062 22.906 1 30.69 28 THR B O 1
ATOM 1465 N N . GLY B 1 29 ? 36.906 -52.688 22 1 25.5 29 GLY B N 1
ATOM 1466 C CA . GLY B 1 29 ? 37.312 -52 20.781 1 25.5 29 GLY B CA 1
ATOM 1467 C C . GLY B 1 29 ? 36.312 -50.938 20.328 1 25.5 29 GLY B C 1
ATOM 1468 O O . GLY B 1 29 ? 36.656 -50.031 19.609 1 25.5 29 GLY B O 1
ATOM 1469 N N . LEU B 1 30 ? 34.969 -51.219 20.25 1 29.53 30 LEU B N 1
ATOM 1470 C CA . LEU B 1 30 ? 34.312 -51.031 18.953 1 29.53 30 LEU B CA 1
ATOM 1471 C C . LEU B 1 30 ? 34.125 -49.562 18.641 1 29.53 30 LEU B C 1
ATOM 1473 O O . LEU B 1 30 ? 34.312 -49.125 17.516 1 29.53 30 LEU B O 1
ATOM 1477 N N . SER B 1 31 ? 33.125 -48.844 19.266 1 31.25 31 SER B N 1
ATOM 1478 C CA . SER B 1 31 ? 32 -48.25 18.516 1 31.25 31 SER B CA 1
ATOM 1479 C C . SER B 1 31 ? 32.406 -46.906 17.938 1 31.25 31 SER B C 1
ATOM 1481 O O . SER B 1 31 ? 32.5 -45.906 18.672 1 31.25 31 SER B O 1
ATOM 1483 N N . ALA B 1 32 ? 33.469 -46.719 17.172 1 39.25 32 ALA B N 1
ATOM 1484 C CA . ALA B 1 32 ? 33.656 -45.344 16.719 1 39.25 32 ALA B CA 1
ATOM 1485 C C . ALA B 1 32 ? 32.438 -44.875 15.914 1 39.25 32 ALA B C 1
ATOM 1487 O O . ALA B 1 32 ? 32.219 -45.281 14.781 1 39.25 32 ALA B O 1
ATOM 1488 N N . GLY B 1 33 ? 31.219 -44.75 16.578 1 34.28 33 GLY B N 1
ATOM 1489 C CA . GLY B 1 33 ? 30.094 -44.188 15.875 1 34.28 33 GLY B CA 1
ATOM 1490 C C . GLY B 1 33 ? 30.406 -42.844 15.219 1 34.28 33 GLY B C 1
ATOM 1491 O O . GLY B 1 33 ? 30.797 -41.906 15.891 1 34.28 33 GLY B O 1
ATOM 1492 N N . SER B 1 34 ? 30.938 -42.875 14.008 1 40.16 34 SER B N 1
ATOM 1493 C CA . SER B 1 34 ? 31.062 -41.594 13.281 1 40.16 34 SER B CA 1
ATOM 1494 C C . SER B 1 34 ? 29.734 -40.844 13.25 1 40.16 34 SER B C 1
ATOM 1496 O O . SER B 1 34 ? 28.734 -41.375 12.734 1 40.16 34 SER B O 1
ATOM 1498 N N . SER B 1 35 ? 29.406 -40.094 14.344 1 41.59 35 SER B N 1
ATOM 1499 C CA . SER B 1 35 ? 28.312 -39.125 14.344 1 41.59 35 SER B CA 1
ATOM 1500 C C . SER B 1 35 ? 28.281 -38.312 13.055 1 41.59 35 SER B C 1
ATOM 1502 O O . SER B 1 35 ? 29.156 -37.469 12.828 1 41.59 35 SER B O 1
ATOM 1504 N N . ILE B 1 36 ? 27.797 -38.969 11.984 1 40.34 36 ILE B N 1
ATOM 1505 C CA . ILE B 1 36 ? 27.5 -38.094 10.836 1 40.34 36 ILE B CA 1
ATOM 1506 C C . ILE B 1 36 ? 26.609 -36.938 11.266 1 40.34 36 ILE B C 1
ATOM 1508 O O . ILE B 1 36 ? 25.453 -37.125 11.648 1 40.34 36 ILE B O 1
ATOM 1512 N N . ILE B 1 37 ? 27.172 -35.906 11.875 1 38.75 37 ILE B N 1
ATOM 1513 C CA . ILE B 1 37 ? 26.422 -34.656 12.023 1 38.75 37 ILE B CA 1
ATOM 1514 C C . ILE B 1 37 ? 25.812 -34.25 10.688 1 38.75 37 ILE B C 1
ATOM 1516 O O . ILE B 1 37 ? 26.516 -33.906 9.734 1 38.75 37 ILE B O 1
ATOM 1520 N N . LEU B 1 38 ? 24.672 -34.969 10.328 1 42.62 38 LEU B N 1
ATOM 1521 C CA . LEU B 1 38 ? 23.938 -34.375 9.227 1 42.62 38 LEU B CA 1
ATOM 1522 C C . LEU B 1 38 ? 23.781 -32.875 9.43 1 42.62 38 LEU B C 1
ATOM 1524 O O . LEU B 1 38 ? 23.438 -32.406 10.523 1 42.62 38 LEU B O 1
ATOM 1528 N N . PRO B 1 39 ? 24.453 -32.062 8.625 1 38.69 39 PRO B N 1
ATOM 1529 C CA . PRO B 1 39 ? 24.094 -30.656 8.789 1 38.69 39 PRO B CA 1
ATOM 1530 C C . PRO B 1 39 ? 22.578 -30.422 8.766 1 38.69 39 PRO B C 1
ATOM 1532 O O . PRO B 1 39 ? 21.844 -31.203 8.148 1 38.69 39 PRO B O 1
ATOM 1535 N N . SER B 1 40 ? 22 -30.078 9.898 1 37.25 40 SER B N 1
ATOM 1536 C CA . SER B 1 40 ? 20.641 -29.531 9.984 1 37.25 40 SER B CA 1
ATOM 1537 C C . SER B 1 40 ? 20.328 -28.656 8.781 1 37.25 40 SER B C 1
ATOM 1539 O O . SER B 1 40 ? 21.062 -27.719 8.477 1 37.25 40 SER B O 1
ATOM 1541 N N . PRO B 1 41 ? 19.688 -29.203 7.719 1 34.94 41 PRO B N 1
ATOM 1542 C CA . PRO B 1 41 ? 19.281 -28.312 6.625 1 34.94 41 PRO B CA 1
ATOM 1543 C C . PRO B 1 41 ? 18.609 -27.031 7.125 1 34.94 41 PRO B C 1
ATOM 1545 O O . PRO B 1 41 ? 17.797 -26.438 6.414 1 34.94 41 PRO B O 1
ATOM 1548 N N . PHE B 1 42 ? 18.703 -26.781 8.398 1 33.97 42 PHE B N 1
ATOM 1549 C CA . PHE B 1 42 ? 18 -25.547 8.773 1 33.97 42 PHE B CA 1
ATOM 1550 C C . PHE B 1 42 ? 18.344 -24.422 7.805 1 33.97 42 PHE B C 1
ATOM 1552 O O . PHE B 1 42 ? 17.547 -23.5 7.625 1 33.97 42 PHE B O 1
ATOM 1559 N N . TRP B 1 43 ? 19.656 -24.375 7.395 1 31.33 43 TRP B N 1
ATOM 1560 C CA . TRP B 1 43 ? 20.125 -23.047 7.02 1 31.33 43 TRP B CA 1
ATOM 1561 C C . TRP B 1 43 ? 19.484 -22.609 5.707 1 31.33 43 TRP B C 1
ATOM 1563 O O . TRP B 1 43 ? 19.781 -21.516 5.215 1 31.33 43 TRP B O 1
ATOM 1573 N N . LYS B 1 44 ? 19.25 -23.5 4.77 1 35 44 LYS B N 1
ATOM 1574 C CA . LYS B 1 44 ? 19.297 -22.875 3.443 1 35 44 LYS B CA 1
ATOM 1575 C C . LYS B 1 44 ? 18.203 -21.828 3.281 1 35 44 LYS B C 1
ATOM 1577 O O . LYS B 1 44 ? 18.047 -21.25 2.209 1 35 44 LYS B O 1
ATOM 1582 N N . VAL B 1 45 ? 17.172 -22.031 3.896 1 32.88 45 VAL B N 1
ATOM 1583 C CA . VAL B 1 45 ? 16.109 -21.062 3.607 1 32.88 45 VAL B CA 1
ATOM 1584 C C . VAL B 1 45 ? 16.562 -19.672 4.031 1 32.88 45 VAL B C 1
ATOM 1586 O O . VAL B 1 45 ? 15.773 -18.734 4.043 1 32.88 45 VAL B O 1
ATOM 1589 N N . THR B 1 46 ? 17.641 -19.672 4.84 1 35.31 46 THR B N 1
ATOM 1590 C CA . THR B 1 46 ? 18.016 -18.312 5.184 1 35.31 46 THR B CA 1
ATOM 1591 C C . THR B 1 46 ? 18.375 -17.516 3.928 1 35.31 46 THR B C 1
ATOM 1593 O O . THR B 1 46 ? 19.375 -16.797 3.906 1 35.31 46 THR B O 1
ATOM 1596 N N . GLU B 1 47 ? 18.312 -18.172 2.783 1 37.09 47 GLU B N 1
ATOM 1597 C CA . GLU B 1 47 ? 18.734 -17.266 1.72 1 37.09 47 GLU B CA 1
ATOM 1598 C C . GLU B 1 47 ? 18.219 -15.852 1.964 1 37.09 47 GLU B C 1
ATOM 1600 O O . GLU B 1 47 ? 17.031 -15.656 2.227 1 37.09 47 GLU B O 1
ATOM 1605 N N . MET B 1 48 ? 19.062 -15.07 2.592 1 33.66 48 MET B N 1
ATOM 1606 C CA . MET B 1 48 ? 18.859 -13.617 2.635 1 33.66 48 MET B CA 1
ATOM 1607 C C . MET B 1 48 ? 18.078 -13.141 1.423 1 33.66 48 MET B C 1
ATOM 1609 O O . MET B 1 48 ? 18.562 -13.195 0.294 1 33.66 48 MET B O 1
ATOM 1613 N N . LEU B 1 49 ? 16.906 -13.547 1.204 1 42.25 49 LEU B N 1
ATOM 1614 C CA . LEU B 1 49 ? 16.281 -12.742 0.164 1 42.25 49 LEU B CA 1
ATOM 1615 C C . LEU B 1 49 ? 17.016 -11.414 -0.007 1 42.25 49 LEU B C 1
ATOM 1617 O O . LEU B 1 49 ? 17.172 -10.648 0.951 1 42.25 49 LEU B O 1
ATOM 1621 N N . ASP B 1 50 ? 18.078 -11.289 -0.762 1 43.88 50 ASP B N 1
ATOM 1622 C CA . ASP B 1 50 ? 18.766 -10.07 -1.168 1 43.88 50 ASP B CA 1
ATOM 1623 C C . ASP B 1 50 ? 17.844 -8.859 -1.091 1 43.88 50 ASP B C 1
ATOM 1625 O O . ASP B 1 50 ? 16.641 -8.984 -1.248 1 43.88 50 ASP B O 1
ATOM 1629 N N . ALA B 1 51 ? 18.172 -7.715 -0.31 1 46.34 51 ALA B N 1
ATOM 1630 C CA . ALA B 1 51 ? 17.641 -6.352 -0.304 1 46.34 51 ALA B CA 1
ATOM 1631 C C . ALA B 1 51 ? 16.875 -6.055 -1.592 1 46.34 51 ALA B C 1
ATOM 1633 O O . ALA B 1 51 ? 15.945 -5.242 -1.599 1 46.34 51 ALA B O 1
ATOM 1634 N N . SER B 1 52 ? 17.375 -6.613 -2.758 1 52.84 52 SER B N 1
ATOM 1635 C CA . SER B 1 52 ? 16.906 -6.332 -4.109 1 52.84 52 SER B CA 1
ATOM 1636 C C . SER B 1 52 ? 15.727 -7.211 -4.477 1 52.84 52 SER B C 1
ATOM 1638 O O . SER B 1 52 ? 15.227 -7.152 -5.605 1 52.84 52 SER B O 1
ATOM 1640 N N . SER B 1 53 ? 15.062 -7.984 -3.615 1 81.19 53 SER B N 1
ATOM 1641 C CA . SER B 1 53 ? 14.18 -9.062 -4.043 1 81.19 53 SER B CA 1
ATOM 1642 C C . SER B 1 53 ? 12.734 -8.586 -4.156 1 81.19 53 SER B C 1
ATOM 1644 O O . SER B 1 53 ? 12.266 -7.797 -3.334 1 81.19 53 SER B O 1
ATOM 1646 N N . HIS B 1 54 ? 12.164 -8.766 -5.363 1 92.94 54 HIS B N 1
ATOM 1647 C CA . HIS B 1 54 ? 10.734 -8.586 -5.609 1 92.94 54 HIS B CA 1
ATOM 1648 C C . HIS B 1 54 ? 9.906 -9.531 -4.754 1 92.94 54 HIS B C 1
ATOM 1650 O O . HIS B 1 54 ? 10.289 -10.688 -4.539 1 92.94 54 HIS B O 1
ATOM 1656 N N . ARG B 1 55 ? 8.836 -9 -4.176 1 95.19 55 ARG B N 1
ATOM 1657 C CA . ARG B 1 55 ? 7.957 -9.781 -3.314 1 95.19 55 ARG B CA 1
ATOM 1658 C C . ARG B 1 55 ? 6.508 -9.68 -3.777 1 95.19 55 ARG B C 1
ATOM 1660 O O . ARG B 1 55 ? 6.047 -8.602 -4.164 1 95.19 55 ARG B O 1
ATOM 1667 N N . ILE B 1 56 ? 5.891 -10.852 -3.736 1 96.75 56 ILE B N 1
ATOM 1668 C CA . ILE B 1 56 ? 4.434 -10.898 -3.783 1 96.75 56 ILE B CA 1
ATOM 1669 C C . ILE B 1 56 ? 3.893 -11.359 -2.43 1 96.75 56 ILE B C 1
ATOM 1671 O O . ILE B 1 56 ? 4.27 -12.414 -1.928 1 96.75 56 ILE B O 1
ATOM 1675 N N . ILE B 1 57 ? 3.045 -10.555 -1.844 1 97.19 57 ILE B N 1
ATOM 1676 C CA . ILE B 1 57 ? 2.512 -10.812 -0.51 1 97.19 57 ILE B CA 1
ATOM 1677 C C . ILE B 1 57 ? 0.999 -11 -0.588 1 97.19 57 ILE B C 1
ATOM 1679 O O . ILE B 1 57 ? 0.286 -10.156 -1.129 1 97.19 57 ILE B O 1
ATOM 1683 N N . VAL B 1 58 ? 0.536 -12.125 -0.077 1 97.69 58 VAL B N 1
ATOM 1684 C CA . VAL B 1 58 ? -0.874 -12.5 -0.146 1 97.69 58 VAL B CA 1
ATOM 1685 C C . VAL B 1 58 ? -1.458 -12.57 1.263 1 97.69 58 VAL B C 1
ATOM 1687 O O . VAL B 1 58 ? -0.871 -13.195 2.152 1 97.69 58 VAL B O 1
ATOM 1690 N N . CYS B 1 59 ? -2.629 -11.938 1.425 1 97.62 59 CYS B N 1
ATOM 1691 C CA . CYS B 1 59 ? -3.297 -12.047 2.717 1 97.62 59 CYS B CA 1
ATOM 1692 C C . CYS B 1 59 ? -3.852 -13.453 2.924 1 97.62 59 CYS B C 1
ATOM 1694 O O . CYS B 1 59 ? -4.668 -13.93 2.131 1 97.62 59 CYS B O 1
ATOM 1696 N N . SER B 1 60 ? -3.504 -14.07 3.988 1 96.56 60 SER B N 1
ATOM 1697 C CA . SER B 1 60 ? -3.889 -15.461 4.18 1 96.56 60 SER B CA 1
ATOM 1698 C C . SER B 1 60 ? -5.238 -15.57 4.879 1 96.56 60 SER B C 1
ATOM 1700 O O . SER B 1 60 ? -5.855 -16.641 4.895 1 96.56 60 SER B O 1
ATOM 1702 N N . LEU B 1 61 ? -5.758 -14.453 5.422 1 96.38 61 LEU B N 1
ATOM 1703 C CA . LEU B 1 61 ? -6.953 -14.555 6.25 1 96.38 61 LEU B CA 1
ATOM 1704 C C . LEU B 1 61 ? -8.195 -14.164 5.457 1 96.38 61 LEU B C 1
ATOM 1706 O O . LEU B 1 61 ? -9.32 -14.32 5.941 1 96.38 61 LEU B O 1
ATOM 1710 N N . CYS B 1 62 ? -7.938 -13.625 4.242 1 97.5 62 CYS B N 1
ATOM 1711 C CA . CYS B 1 62 ? -9.094 -13.234 3.439 1 97.5 62 CYS B CA 1
ATOM 1712 C C . CYS B 1 62 ? -9.953 -14.445 3.102 1 97.5 62 CYS B C 1
ATOM 1714 O O . CYS B 1 62 ? -9.43 -15.516 2.783 1 97.5 62 CYS B O 1
ATOM 1716 N N . ARG B 1 63 ? -11.234 -14.211 3.141 1 95.62 63 ARG B N 1
ATOM 1717 C CA . ARG B 1 63 ? -12.195 -15.227 2.705 1 95.62 63 ARG B CA 1
ATOM 1718 C C . ARG B 1 63 ? -12.812 -14.844 1.363 1 95.62 63 ARG B C 1
ATOM 1720 O O . ARG B 1 63 ? -13.133 -13.68 1.128 1 95.62 63 ARG B O 1
ATOM 1727 N N . ASP B 1 64 ? -12.922 -15.883 0.566 1 90.81 64 ASP B N 1
ATOM 1728 C CA . ASP B 1 64 ? -13.602 -15.703 -0.712 1 90.81 64 ASP B CA 1
ATOM 1729 C C . ASP B 1 64 ? -15.07 -15.328 -0.505 1 90.81 64 ASP B C 1
ATOM 1731 O O . ASP B 1 64 ? -15.766 -15.953 0.3 1 90.81 64 ASP B O 1
ATOM 1735 N N . SER B 1 65 ? -15.469 -14.328 -1.296 1 86.62 65 SER B N 1
ATOM 1736 C CA . SER B 1 65 ? -16.812 -13.82 -1.081 1 86.62 65 SER B CA 1
ATOM 1737 C C . SER B 1 65 ? -17.859 -14.836 -1.525 1 86.62 65 SER B C 1
ATOM 1739 O O . SER B 1 65 ? -18.969 -14.875 -0.979 1 86.62 65 SER B O 1
ATOM 1741 N N . ALA B 1 66 ? -17.516 -15.688 -2.525 1 85.69 66 ALA B N 1
ATOM 1742 C CA . ALA B 1 66 ? -18.469 -16.656 -3.068 1 85.69 66 ALA B CA 1
ATOM 1743 C C . ALA B 1 66 ? -18.5 -17.938 -2.229 1 85.69 66 ALA B C 1
ATOM 1745 O O . ALA B 1 66 ? -19.562 -18.438 -1.898 1 85.69 66 ALA B O 1
ATOM 1746 N N . THR B 1 67 ? -17.406 -18.469 -1.794 1 90 67 THR B N 1
ATOM 1747 C CA . THR B 1 67 ? -17.312 -19.781 -1.161 1 90 67 THR B CA 1
ATOM 1748 C C . THR B 1 67 ? -17.172 -19.641 0.352 1 90 67 THR B C 1
ATOM 1750 O O . THR B 1 67 ? -17.422 -20.594 1.095 1 90 67 THR B O 1
ATOM 1753 N N . GLY B 1 68 ? -16.703 -18.484 0.865 1 93.31 68 GLY B N 1
ATOM 1754 C CA . GLY B 1 68 ? -16.422 -18.281 2.279 1 93.31 68 GLY B CA 1
ATOM 1755 C C . GLY B 1 68 ? -15.141 -18.938 2.742 1 93.31 68 GLY B C 1
ATOM 1756 O O . GLY B 1 68 ? -14.797 -18.891 3.926 1 93.31 68 GLY B O 1
ATOM 1757 N N . LEU B 1 69 ? -14.406 -19.562 1.837 1 94.44 69 LEU B N 1
ATOM 1758 C CA . LEU B 1 69 ? -13.172 -20.266 2.172 1 94.44 69 LEU B CA 1
ATOM 1759 C C . LEU B 1 69 ? -11.961 -19.344 2.014 1 94.44 69 LEU B C 1
ATOM 1761 O O . LEU B 1 69 ? -11.969 -18.453 1.171 1 94.44 69 LEU B O 1
ATOM 1765 N N . ARG B 1 70 ? -10.992 -19.625 2.926 1 96.44 70 ARG B N 1
ATOM 1766 C CA . ARG B 1 70 ? -9.727 -18.922 2.746 1 96.44 70 ARG B CA 1
ATOM 1767 C C . ARG B 1 70 ? -9 -19.406 1.498 1 96.44 70 ARG B C 1
ATOM 1769 O O . ARG B 1 70 ? -8.922 -20.609 1.249 1 96.44 70 ARG B O 1
ATOM 1776 N N . SER B 1 71 ? -8.555 -18.453 0.712 1 95.62 71 SER B N 1
ATOM 1777 C CA . SER B 1 71 ? -8 -18.828 -0.584 1 95.62 71 SER B CA 1
ATOM 1778 C C . SER B 1 71 ? -6.574 -18.312 -0.75 1 95.62 71 SER B C 1
ATOM 1780 O O . SER B 1 71 ? -5.922 -18.578 -1.762 1 95.62 71 SER B O 1
ATOM 1782 N N . GLY B 1 72 ? -6.07 -17.578 0.236 1 97.44 72 GLY B N 1
ATOM 1783 C CA . GLY B 1 72 ? -4.77 -16.953 0.108 1 97.44 72 GLY B CA 1
ATOM 1784 C C . GLY B 1 72 ? -3.639 -17.938 -0.098 1 97.44 72 GLY B C 1
ATOM 1785 O O . GLY B 1 72 ? -2.758 -17.719 -0.934 1 97.44 72 GLY B O 1
ATOM 1786 N N . GLU B 1 73 ? -3.666 -19.047 0.644 1 96.06 73 GLU B N 1
ATOM 1787 C CA . GLU B 1 73 ? -2.611 -20.047 0.554 1 96.06 73 GLU B CA 1
ATOM 1788 C C . GLU B 1 73 ? -2.629 -20.75 -0.803 1 96.06 73 GLU B C 1
ATOM 1790 O O . GLU B 1 73 ? -1.573 -21.016 -1.381 1 96.06 73 GLU B O 1
ATOM 1795 N N . ASP B 1 74 ? -3.779 -21.016 -1.264 1 95.62 74 ASP B N 1
ATOM 1796 C CA . ASP B 1 74 ? -3.904 -21.641 -2.582 1 95.62 74 ASP B CA 1
ATOM 1797 C C . ASP B 1 74 ? -3.359 -20.719 -3.672 1 95.62 74 ASP B C 1
ATOM 1799 O O . ASP B 1 74 ? -2.65 -21.156 -4.574 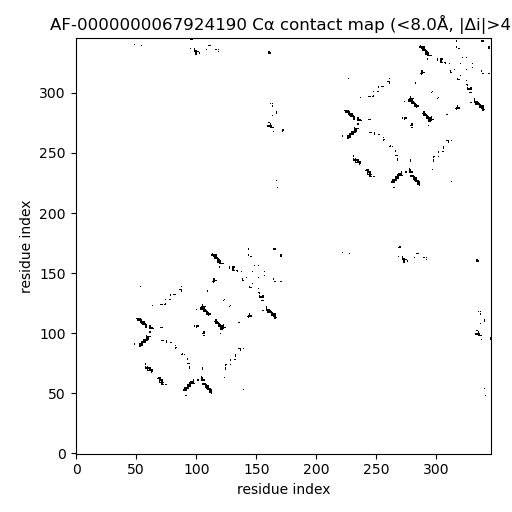1 95.62 74 ASP B O 1
ATOM 1803 N N . LEU B 1 75 ? -3.734 -19.453 -3.584 1 97.56 75 LEU B N 1
ATOM 1804 C CA . LEU B 1 75 ? -3.227 -18.484 -4.547 1 97.56 75 LEU B CA 1
ATOM 1805 C C . LEU B 1 75 ? -1.704 -18.422 -4.504 1 97.56 75 LEU B C 1
ATOM 1807 O O . LEU B 1 75 ? -1.052 -18.391 -5.551 1 97.56 75 LEU B O 1
ATOM 1811 N N . CYS B 1 76 ? -1.147 -18.453 -3.34 1 96.56 76 CYS B N 1
ATOM 1812 C CA . CYS B 1 76 ? 0.301 -18.391 -3.172 1 96.56 76 CYS B CA 1
ATOM 1813 C C . CYS B 1 76 ? 0.972 -19.594 -3.828 1 96.56 76 CYS B C 1
ATOM 1815 O O . CYS B 1 76 ? 1.967 -19.453 -4.539 1 96.56 76 CYS B O 1
ATOM 1817 N N . ALA B 1 77 ? 0.441 -20.734 -3.57 1 96.12 77 ALA B N 1
ATOM 1818 C CA . ALA B 1 77 ? 0.989 -21.953 -4.164 1 96.12 77 ALA B CA 1
ATOM 1819 C C . ALA B 1 77 ? 0.942 -21.891 -5.688 1 96.12 77 ALA B C 1
ATOM 1821 O O . ALA B 1 77 ? 1.913 -22.25 -6.359 1 96.12 77 ALA B O 1
ATOM 1822 N N . ASP B 1 78 ? -0.144 -21.438 -6.191 1 96.75 78 ASP B N 1
ATOM 1823 C CA . ASP B 1 78 ? -0.301 -21.312 -7.637 1 96.75 78 ASP B CA 1
ATOM 1824 C C . ASP B 1 78 ? 0.682 -20.297 -8.211 1 96.75 78 ASP B C 1
ATOM 1826 O O . ASP B 1 78 ? 1.294 -20.547 -9.258 1 96.75 78 ASP B O 1
ATOM 1830 N N . LEU B 1 79 ? 0.855 -19.156 -7.578 1 97 79 LEU B N 1
ATOM 1831 C CA . LEU B 1 79 ? 1.803 -18.125 -7.996 1 97 79 LEU B CA 1
ATOM 1832 C C . LEU B 1 79 ? 3.225 -18.672 -8.031 1 97 79 LEU B C 1
ATOM 1834 O O . LEU B 1 79 ? 3.947 -18.484 -9.008 1 97 79 LEU B O 1
ATOM 1838 N N . ARG B 1 80 ? 3.592 -19.391 -6.996 1 94.44 80 ARG B N 1
ATOM 1839 C CA . ARG B 1 80 ? 4.93 -19.969 -6.934 1 94.44 80 ARG B CA 1
ATOM 1840 C C . ARG B 1 80 ? 5.164 -20.938 -8.094 1 94.44 80 ARG B C 1
ATOM 1842 O O . ARG B 1 80 ? 6.207 -20.891 -8.75 1 94.44 80 ARG B O 1
ATOM 1849 N N . SER B 1 81 ? 4.188 -21.734 -8.297 1 94.38 81 SER B N 1
ATOM 1850 C CA . SER B 1 81 ? 4.301 -22.734 -9.359 1 94.38 81 SER B CA 1
ATOM 1851 C C . SER B 1 81 ? 4.449 -22.062 -10.727 1 94.38 81 SER B C 1
ATOM 1853 O O . SER B 1 81 ? 5.305 -22.453 -11.523 1 94.38 81 SER B O 1
ATOM 1855 N N . ARG B 1 82 ? 3.752 -21.062 -10.961 1 95.06 82 ARG B N 1
ATOM 1856 C CA . ARG B 1 82 ? 3.746 -20.422 -12.273 1 95.06 82 ARG B CA 1
ATOM 1857 C C . ARG B 1 82 ? 4.98 -19.547 -12.453 1 95.06 82 ARG B C 1
ATOM 1859 O O . ARG B 1 82 ? 5.547 -19.484 -13.547 1 95.06 82 ARG B O 1
ATOM 1866 N N . LEU B 1 83 ? 5.371 -18.875 -11.422 1 93.56 83 LEU B N 1
ATOM 1867 C CA . LEU B 1 83 ? 6.543 -18.016 -11.523 1 93.56 83 LEU B CA 1
ATOM 1868 C C . LEU B 1 83 ? 7.816 -18.828 -11.688 1 93.56 83 LEU B C 1
ATOM 1870 O O . LEU B 1 83 ? 8.781 -18.375 -12.297 1 93.56 83 LEU B O 1
ATOM 1874 N N . ALA B 1 84 ? 7.852 -20.016 -11.086 1 88.88 84 ALA B N 1
ATOM 1875 C CA . ALA B 1 84 ? 9.008 -20.891 -11.211 1 88.88 84 ALA B CA 1
ATOM 1876 C C . ALA B 1 84 ? 9.266 -21.266 -12.664 1 88.88 84 ALA B C 1
ATOM 1878 O O . ALA B 1 84 ? 10.391 -21.625 -13.031 1 88.88 84 ALA B O 1
ATOM 1879 N N . GLN B 1 85 ? 8.273 -21.125 -13.422 1 85.75 85 GLN B N 1
ATOM 1880 C CA . GLN B 1 85 ? 8.359 -21.484 -14.828 1 85.75 85 GLN B CA 1
ATOM 1881 C C . GLN B 1 85 ? 8.727 -20.281 -15.688 1 85.75 85 GLN B C 1
ATOM 1883 O O . GLN B 1 85 ? 8.742 -20.359 -16.922 1 85.75 85 GLN B O 1
ATOM 1888 N N . THR B 1 86 ? 8.969 -19.188 -15.008 1 79.31 86 THR B N 1
ATOM 1889 C CA . THR B 1 86 ? 9.242 -17.953 -15.734 1 79.31 86 THR B CA 1
ATOM 1890 C C . THR B 1 86 ? 10.594 -17.375 -15.32 1 79.31 86 THR B C 1
ATOM 1892 O O . THR B 1 86 ? 11.234 -17.875 -14.398 1 79.31 86 THR B O 1
ATOM 1895 N N . SER B 1 87 ? 11.031 -16.375 -16.047 1 68.81 87 SER B N 1
ATOM 1896 C CA . SER B 1 87 ? 12.227 -15.617 -15.695 1 68.81 87 SER B CA 1
ATOM 1897 C C . SER B 1 87 ? 12.016 -14.797 -14.422 1 68.81 87 SER B C 1
ATOM 1899 O O . SER B 1 87 ? 12.969 -14.281 -13.844 1 68.81 87 SER B O 1
ATOM 1901 N N . ALA B 1 88 ? 10.797 -14.578 -14.141 1 63.09 88 ALA B N 1
ATOM 1902 C CA . ALA B 1 88 ? 10.492 -13.836 -12.922 1 63.09 88 ALA B CA 1
ATOM 1903 C C . ALA B 1 88 ? 10.617 -14.734 -11.695 1 63.09 88 ALA B C 1
ATOM 1905 O O . ALA B 1 88 ? 9.883 -14.562 -10.719 1 63.09 88 ALA B O 1
ATOM 1906 N N . SER B 1 89 ? 11.445 -15.672 -11.734 1 64.56 89 SER B N 1
ATOM 1907 C CA . SER B 1 89 ? 11.656 -16.641 -10.664 1 64.56 89 SER B CA 1
ATOM 1908 C C . SER B 1 89 ? 12.281 -16 -9.438 1 64.56 89 SER B C 1
ATOM 1910 O O . SER B 1 89 ? 12.305 -16.594 -8.359 1 64.56 89 SER B O 1
ATOM 1912 N N . SER B 1 90 ? 12.453 -14.75 -9.516 1 80.81 90 SER B N 1
ATOM 1913 C CA . SER B 1 90 ? 13.195 -14.117 -8.438 1 80.81 90 SER B CA 1
ATOM 1914 C C . SER B 1 90 ? 12.258 -13.531 -7.391 1 80.81 90 SER B C 1
ATOM 1916 O O . SER B 1 90 ? 12.703 -13.047 -6.348 1 80.81 90 SER B O 1
ATOM 1918 N N . PHE B 1 91 ? 10.875 -13.742 -7.664 1 91.5 91 PHE B N 1
ATOM 1919 C CA . PHE B 1 91 ? 9.93 -13.188 -6.703 1 91.5 91 PHE B CA 1
ATOM 1920 C C . PHE B 1 91 ? 9.812 -14.094 -5.48 1 91.5 91 PHE B C 1
ATOM 1922 O O . PHE B 1 91 ? 9.633 -15.305 -5.613 1 91.5 91 PHE B O 1
ATOM 1929 N N . ALA B 1 92 ? 10.023 -13.57 -4.305 1 92.56 92 ALA B N 1
ATOM 1930 C CA . ALA B 1 92 ? 9.523 -14.227 -3.098 1 92.56 92 ALA B CA 1
ATOM 1931 C C . ALA B 1 92 ? 8.008 -14.094 -2.996 1 92.56 92 ALA B C 1
ATOM 1933 O O . ALA B 1 92 ? 7.457 -13 -3.131 1 92.56 92 ALA B O 1
ATOM 1934 N N . VAL B 1 93 ? 7.328 -15.242 -2.895 1 95.06 93 VAL B N 1
ATOM 1935 C CA . VAL B 1 93 ? 5.879 -15.25 -2.725 1 95.06 93 VAL B CA 1
ATOM 1936 C C . VAL B 1 93 ? 5.527 -15.695 -1.308 1 95.06 93 VAL B C 1
ATOM 1938 O O . VAL B 1 93 ? 5.883 -16.797 -0.893 1 95.06 93 VAL B O 1
ATOM 1941 N N . GLU B 1 94 ? 4.82 -14.875 -0.576 1 94.69 94 GLU B N 1
ATOM 1942 C CA . GLU B 1 94 ? 4.566 -15.172 0.832 1 94.69 94 GLU B CA 1
ATOM 1943 C C . GLU B 1 94 ? 3.139 -14.805 1.225 1 94.69 94 GLU B C 1
ATOM 1945 O O . GLU B 1 94 ? 2.494 -13.992 0.558 1 94.69 94 GLU B O 1
ATOM 1950 N N . THR B 1 95 ? 2.652 -15.469 2.256 1 95.94 95 THR B N 1
ATOM 1951 C CA . THR B 1 95 ? 1.386 -15.086 2.873 1 95.94 95 THR B CA 1
ATOM 1952 C C . THR B 1 95 ? 1.627 -14.328 4.176 1 95.94 95 THR B C 1
ATOM 1954 O O . THR B 1 95 ? 2.643 -14.531 4.84 1 95.94 95 THR B O 1
ATOM 1957 N N . VAL B 1 96 ? 0.779 -13.453 4.461 1 95.12 96 VAL B N 1
ATOM 1958 C CA . VAL B 1 96 ? 0.796 -12.727 5.73 1 95.12 96 VAL B CA 1
ATOM 1959 C C . VAL B 1 96 ? -0.607 -12.711 6.332 1 95.12 96 VAL B C 1
ATOM 1961 O O . VAL B 1 96 ? -1.602 -12.789 5.609 1 95.12 96 VAL B O 1
ATOM 1964 N N . ASP B 1 97 ? -0.64 -12.828 7.688 1 93.69 97 ASP B N 1
ATOM 1965 C CA . ASP B 1 97 ? -1.882 -12.688 8.445 1 93.69 97 ASP B CA 1
ATOM 1966 C C . ASP B 1 97 ? -2.014 -11.289 9.031 1 93.69 97 ASP B C 1
ATOM 1968 O O . ASP B 1 97 ? -1.514 -11.023 10.133 1 93.69 97 ASP B O 1
ATOM 1972 N N . CYS B 1 98 ? -2.682 -10.469 8.367 1 95.69 98 CYS B N 1
ATOM 1973 C CA . CYS B 1 98 ? -3.803 -9.781 7.742 1 95.69 98 CYS B CA 1
ATOM 1974 C C . CYS B 1 98 ? -3.363 -8.453 7.145 1 95.69 98 CYS B C 1
ATOM 1976 O O . CYS B 1 98 ? -2.713 -7.652 7.82 1 95.69 98 CYS B O 1
ATOM 1978 N N . MET B 1 99 ? -3.602 -8.148 6.031 1 97.62 99 MET B N 1
ATOM 1979 C CA . MET B 1 99 ? -3.193 -6.93 5.332 1 97.62 99 MET B CA 1
ATOM 1980 C C . MET B 1 99 ? -4.262 -5.852 5.449 1 97.62 99 MET B C 1
ATOM 1982 O O . MET B 1 99 ? -4.145 -4.785 4.844 1 97.62 99 MET B O 1
ATOM 1986 N N . ALA B 1 100 ? -5.301 -6.117 6.176 1 98.06 100 ALA B N 1
ATOM 1987 C CA . ALA B 1 100 ? -6.344 -5.148 6.512 1 98.06 100 ALA B CA 1
ATOM 1988 C C . ALA B 1 100 ? -7.035 -4.629 5.254 1 98.06 100 ALA B C 1
ATOM 1990 O O . ALA B 1 100 ? -7.457 -3.471 5.203 1 98.06 100 ALA B O 1
ATOM 1991 N N . GLY B 1 101 ? -7.016 -5.383 4.117 1 98 101 GLY B N 1
ATOM 1992 C CA . GLY B 1 101 ? -7.719 -5.055 2.887 1 98 101 GLY B CA 1
ATOM 1993 C C . GLY B 1 101 ? -9.078 -5.719 2.779 1 98 101 GLY B C 1
ATOM 1994 O O . GLY B 1 101 ? -9.539 -6.023 1.679 1 98 101 GLY B O 1
ATOM 1995 N N . CYS B 1 102 ? -9.859 -5.859 3.803 1 96.44 102 CYS B N 1
ATOM 1996 C CA . CYS B 1 102 ? -11 -6.758 3.934 1 96.44 102 CYS B CA 1
ATOM 1997 C C . CYS B 1 102 ? -12.188 -6.254 3.117 1 96.44 102 CYS B C 1
ATOM 1999 O O . CYS B 1 102 ? -13.117 -7.012 2.826 1 96.44 102 CYS B O 1
ATOM 2001 N N . SER B 1 103 ? -12.234 -5.027 2.814 1 96.31 103 SER B N 1
ATOM 2002 C CA . SER B 1 103 ? -13.328 -4.512 1.997 1 96.31 103 SER B CA 1
ATOM 2003 C C . SER B 1 103 ? -13.242 -5.035 0.566 1 96.31 103 SER B C 1
ATOM 2005 O O . SER B 1 103 ? -14.219 -4.961 -0.186 1 96.31 103 SER B O 1
ATOM 2007 N N . ARG B 1 104 ? -12.031 -5.578 0.167 1 97.06 104 ARG B N 1
ATOM 2008 C CA . ARG B 1 104 ? -11.82 -6.125 -1.17 1 97.06 104 ARG B CA 1
ATOM 2009 C C . ARG B 1 104 ? -10.992 -7.402 -1.115 1 97.06 104 ARG B C 1
ATOM 2011 O O . ARG B 1 104 ? -9.898 -7.465 -1.683 1 97.06 104 ARG B O 1
ATOM 2018 N N . PRO B 1 105 ? -11.523 -8.477 -0.43 1 97.38 105 PRO B N 1
ATOM 2019 C CA . PRO B 1 105 ? -10.82 -9.766 -0.408 1 97.38 105 PRO B CA 1
ATOM 2020 C C . PRO B 1 105 ? -10.844 -10.477 -1.759 1 97.38 105 PRO B C 1
ATOM 2022 O O . PRO B 1 105 ? -11.828 -10.359 -2.502 1 97.38 105 PRO B O 1
ATOM 2025 N N . LEU B 1 106 ? -9.828 -11.055 -1.91 1 97.88 106 LEU B N 1
ATOM 2026 C CA . LEU B 1 106 ? -8.477 -11.383 -1.472 1 97.88 106 LEU B CA 1
ATOM 2027 C C . LEU B 1 106 ? -7.5 -10.281 -1.858 1 97.88 106 LEU B C 1
ATOM 2029 O O . LEU B 1 106 ? -7.496 -9.82 -3.004 1 97.88 106 LEU B O 1
ATOM 2033 N N . THR B 1 107 ? -6.648 -9.812 -0.955 1 98.5 107 THR B N 1
ATOM 2034 C CA . THR B 1 107 ? -5.715 -8.703 -1.143 1 98.5 107 THR B CA 1
ATOM 2035 C C . THR B 1 107 ? -4.309 -9.227 -1.426 1 98.5 107 THR B C 1
ATOM 2037 O O . THR B 1 107 ? -3.846 -10.164 -0.771 1 98.5 107 THR B O 1
ATOM 2040 N N . VAL B 1 108 ? -3.619 -8.625 -2.438 1 98.69 108 VAL B N 1
ATOM 2041 C CA . VAL B 1 108 ? -2.279 -8.992 -2.877 1 98.69 108 VAL B CA 1
ATOM 2042 C C . VAL B 1 108 ? -1.428 -7.742 -3.061 1 98.69 108 VAL B C 1
ATOM 2044 O O . VAL B 1 108 ? -1.898 -6.738 -3.602 1 98.69 108 VAL B O 1
ATOM 2047 N N . ALA B 1 109 ? -0.166 -7.852 -2.65 1 98.5 109 ALA B N 1
ATOM 2048 C CA . ALA B 1 109 ? 0.74 -6.723 -2.85 1 98.5 109 ALA B CA 1
ATOM 2049 C C . ALA B 1 109 ? 1.979 -7.148 -3.633 1 98.5 109 ALA B C 1
ATOM 2051 O O . ALA B 1 109 ? 2.428 -8.289 -3.527 1 98.5 109 ALA B O 1
ATOM 2052 N N . PHE B 1 110 ? 2.471 -6.281 -4.449 1 97.06 110 PHE B N 1
ATOM 2053 C CA . PHE B 1 110 ? 3.803 -6.332 -5.039 1 97.06 110 PHE B CA 1
ATOM 2054 C C . PHE B 1 110 ? 4.723 -5.305 -4.387 1 97.06 110 PHE B C 1
ATOM 2056 O O . PHE B 1 110 ? 4.336 -4.148 -4.207 1 97.06 110 PHE B O 1
ATOM 2063 N N . ASN B 1 111 ? 5.895 -5.754 -3.988 1 95.19 111 ASN B N 1
ATOM 2064 C CA . ASN B 1 111 ? 6.809 -4.879 -3.26 1 95.19 111 ASN B CA 1
ATOM 2065 C C . ASN B 1 111 ? 8.266 -5.207 -3.566 1 95.19 111 ASN B C 1
ATOM 2067 O O . ASN B 1 111 ? 8.617 -6.375 -3.748 1 95.19 111 ASN B O 1
ATOM 2071 N N . ALA B 1 112 ? 9.055 -4.195 -3.672 1 92.31 112 ALA B N 1
ATOM 2072 C CA . ALA B 1 112 ? 10.508 -4.293 -3.793 1 92.31 112 ALA B CA 1
ATOM 2073 C C . ALA B 1 112 ? 11.188 -3.01 -3.322 1 92.31 112 ALA B C 1
ATOM 2075 O O . ALA B 1 112 ? 10.617 -1.921 -3.453 1 92.31 112 ALA B O 1
ATOM 2076 N N . HIS B 1 113 ? 12.336 -3.252 -2.75 1 88 113 HIS B N 1
ATOM 2077 C CA . HIS B 1 113 ? 13.094 -2.084 -2.32 1 88 113 HIS B CA 1
ATOM 2078 C C . HIS B 1 113 ? 13.344 -1.129 -3.482 1 88 113 HIS B C 1
ATOM 2080 O O . HIS B 1 113 ? 13.734 -1.559 -4.57 1 88 113 HIS B O 1
ATOM 2086 N N . GLY B 1 114 ? 13.016 0.173 -3.221 1 88.06 114 GLY B N 1
ATOM 2087 C CA . GLY B 1 114 ? 13.289 1.193 -4.219 1 88.06 114 GLY B CA 1
ATOM 2088 C C . GLY B 1 114 ? 12.234 1.264 -5.305 1 88.06 114 GLY B C 1
ATOM 2089 O O . GLY B 1 114 ? 12.375 2.025 -6.266 1 88.06 114 GLY B O 1
ATOM 2090 N N . LYS B 1 115 ? 11.203 0.507 -5.254 1 92.88 115 LYS B N 1
ATOM 2091 C CA . LYS B 1 115 ? 10.133 0.506 -6.254 1 92.88 115 LYS B CA 1
ATOM 2092 C C . LYS B 1 115 ? 8.789 0.854 -5.625 1 92.88 115 LYS B C 1
ATOM 2094 O O . LYS B 1 115 ? 8.602 0.684 -4.418 1 92.88 115 LYS B O 1
ATOM 2099 N N . ALA B 1 116 ? 7.879 1.326 -6.441 1 95.88 116 ALA B N 1
ATOM 2100 C CA . ALA B 1 116 ? 6.504 1.527 -5.992 1 95.88 116 ALA B CA 1
ATOM 2101 C C . ALA B 1 116 ? 5.875 0.21 -5.547 1 95.88 116 ALA B C 1
ATOM 2103 O O . ALA B 1 116 ? 6.098 -0.833 -6.168 1 95.88 116 ALA B O 1
ATOM 2104 N N . GLY B 1 117 ? 5.199 0.23 -4.426 1 96.81 117 GLY B N 1
ATOM 2105 C CA . GLY B 1 117 ? 4.383 -0.908 -4.031 1 96.81 117 GLY B CA 1
ATOM 2106 C C . GLY B 1 117 ? 2.977 -0.858 -4.602 1 96.81 117 GLY B C 1
ATOM 2107 O O . GLY B 1 117 ? 2.379 0.216 -4.695 1 96.81 117 GLY B O 1
ATOM 2108 N N . TYR B 1 118 ? 2.426 -1.97 -4.973 1 98.5 118 TYR B N 1
ATOM 2109 C CA . TYR B 1 118 ? 1.078 -2.064 -5.527 1 98.5 118 TYR B CA 1
ATOM 2110 C C . TYR B 1 118 ? 0.201 -2.973 -4.676 1 98.5 118 TYR B C 1
ATOM 2112 O O . TYR B 1 118 ? 0.653 -4.02 -4.203 1 98.5 118 TYR B O 1
ATOM 2120 N N . LEU B 1 119 ? -1.005 -2.553 -4.535 1 98.88 119 LEU B N 1
ATOM 2121 C CA . LEU B 1 119 ? -2.016 -3.363 -3.865 1 98.88 119 LEU B CA 1
ATOM 2122 C C . LEU B 1 119 ? -3.205 -3.619 -4.785 1 98.88 119 LEU B C 1
ATOM 2124 O O . LEU B 1 119 ? -3.746 -2.686 -5.383 1 98.88 119 LEU B O 1
ATOM 2128 N N . PHE B 1 120 ? -3.574 -4.887 -4.879 1 98.81 120 PHE B N 1
ATOM 2129 C CA . PHE B 1 120 ? -4.785 -5.297 -5.582 1 98.81 120 PHE B CA 1
ATOM 2130 C C . PHE B 1 120 ? -5.762 -5.973 -4.629 1 98.81 120 PHE B C 1
ATOM 2132 O O . PHE B 1 120 ? -5.348 -6.66 -3.693 1 98.81 120 PHE B O 1
ATOM 2139 N N . GLY B 1 121 ? -6.988 -5.773 -4.84 1 98.56 121 GLY B N 1
ATOM 2140 C CA . GLY B 1 121 ? -8.07 -6.41 -4.105 1 98.56 121 GLY B CA 1
ATOM 2141 C C . GLY B 1 121 ? -9.078 -7.098 -5.008 1 98.56 121 GLY B C 1
ATOM 2142 O O . GLY B 1 121 ? -9 -6.988 -6.234 1 98.56 121 GLY B O 1
ATOM 2143 N N . SER B 1 122 ? -9.984 -7.863 -4.395 1 97.81 122 SER B N 1
ATOM 2144 C CA . SER B 1 122 ? -11 -8.625 -5.117 1 97.81 122 SER B CA 1
ATOM 2145 C C . SER B 1 122 ? -10.367 -9.594 -6.105 1 97.81 122 SER B C 1
ATOM 2147 O O . SER B 1 122 ? -10.844 -9.75 -7.23 1 97.81 122 SER B O 1
ATOM 2149 N N . ILE B 1 123 ? -9.25 -10.141 -5.723 1 98.12 123 ILE B N 1
ATOM 2150 C CA . ILE B 1 123 ? -8.547 -11.117 -6.547 1 98.12 123 ILE B CA 1
ATOM 2151 C C . ILE B 1 123 ? -9.266 -12.469 -6.469 1 98.12 123 ILE B C 1
ATOM 2153 O O . ILE B 1 123 ? -9.555 -12.961 -5.379 1 98.12 123 ILE B O 1
ATOM 2157 N N . ASP B 1 124 ? -9.555 -12.938 -7.609 1 95.94 124 ASP B N 1
ATOM 2158 C CA . ASP B 1 124 ? -10.086 -14.297 -7.707 1 95.94 124 ASP B CA 1
ATOM 2159 C C . ASP B 1 124 ? -8.961 -15.312 -7.875 1 95.94 124 ASP B C 1
ATOM 2161 O O . ASP B 1 124 ? -8.266 -15.32 -8.898 1 95.94 124 ASP B O 1
ATOM 2165 N N . SER B 1 125 ? -8.727 -16.141 -6.879 1 94.75 125 SER B N 1
ATOM 2166 C CA . SER B 1 125 ? -7.602 -17.062 -6.848 1 94.75 125 SER B CA 1
ATOM 2167 C C . SER B 1 125 ? -7.652 -18.047 -8.016 1 94.75 125 SER B C 1
ATOM 2169 O O . SER B 1 125 ? -6.621 -18.578 -8.43 1 94.75 125 SER B O 1
ATOM 2171 N N . GLY B 1 126 ? -8.766 -18.281 -8.609 1 92.19 126 GLY B N 1
ATOM 2172 C CA . GLY B 1 126 ? -8.914 -19.234 -9.711 1 92.19 126 GLY B CA 1
ATOM 2173 C C . GLY B 1 126 ? -8.688 -18.594 -11.07 1 92.19 126 GLY B C 1
ATOM 2174 O O . GLY B 1 126 ? -8.094 -19.203 -11.961 1 92.19 126 GLY B O 1
ATOM 2175 N N . THR B 1 127 ? -9.008 -17.312 -11.188 1 95.19 127 THR B N 1
ATOM 2176 C CA . THR B 1 127 ? -9.047 -16.766 -12.539 1 95.19 127 THR B CA 1
ATOM 2177 C C . THR B 1 127 ? -8 -15.664 -12.711 1 95.19 127 THR B C 1
ATOM 2179 O O . THR B 1 127 ? -7.613 -15.336 -13.836 1 95.19 127 THR B O 1
ATOM 2182 N N . ASP B 1 128 ? -7.5 -15.117 -11.602 1 97.62 128 ASP B N 1
ATOM 2183 C CA . ASP B 1 128 ? -6.691 -13.906 -11.742 1 97.62 128 ASP B CA 1
ATOM 2184 C C . ASP B 1 128 ? -5.203 -14.227 -11.656 1 97.62 128 ASP B C 1
ATOM 2186 O O . ASP B 1 128 ? -4.359 -13.352 -11.867 1 97.62 128 ASP B O 1
ATOM 2190 N N . VAL B 1 129 ? -4.855 -15.461 -11.375 1 97.62 129 VAL B N 1
ATOM 2191 C CA . VAL B 1 129 ? -3.463 -15.805 -11.094 1 97.62 129 VAL B CA 1
ATOM 2192 C C . VAL B 1 129 ? -2.604 -15.516 -12.32 1 97.62 129 VAL B C 1
ATOM 2194 O O . VAL B 1 129 ? -1.476 -15.031 -12.195 1 97.62 129 VAL B O 1
ATOM 2197 N N . GLY B 1 130 ? -3.102 -15.867 -13.477 1 97.06 130 GLY B N 1
ATOM 2198 C CA . GLY B 1 130 ? -2.352 -15.562 -14.68 1 97.06 130 GLY B CA 1
ATOM 2199 C C . GLY B 1 130 ? -2.049 -14.086 -14.844 1 97.06 130 GLY B C 1
ATOM 2200 O O . GLY B 1 130 ? -0.941 -13.711 -15.234 1 97.06 130 GLY B O 1
ATOM 2201 N N . ALA B 1 131 ? -2.982 -13.219 -14.594 1 98.56 131 ALA B N 1
ATOM 2202 C CA . ALA B 1 131 ? -2.803 -11.773 -14.688 1 98.56 131 ALA B CA 1
ATOM 2203 C C . ALA B 1 131 ? -1.802 -11.273 -13.648 1 98.56 131 ALA B C 1
ATOM 2205 O O . ALA B 1 131 ? -1.033 -10.344 -13.906 1 98.56 131 ALA B O 1
ATOM 2206 N N . LEU B 1 132 ? -1.83 -11.867 -12.477 1 98.19 132 LEU B N 1
ATOM 2207 C CA . LEU B 1 132 ? -0.852 -11.508 -11.453 1 98.19 132 LEU B CA 1
ATOM 2208 C C . LEU B 1 132 ? 0.559 -11.875 -11.898 1 98.19 132 LEU B C 1
ATOM 2210 O O . LEU B 1 132 ? 1.506 -11.125 -11.656 1 98.19 132 LEU B O 1
ATOM 2214 N N . VAL B 1 133 ? 0.74 -13 -12.562 1 97.25 133 VAL B N 1
ATOM 2215 C CA . VAL B 1 133 ? 2.037 -13.414 -13.086 1 97.25 133 VAL B CA 1
ATOM 2216 C C . VAL B 1 133 ? 2.488 -12.453 -14.172 1 97.25 133 VAL B C 1
ATOM 2218 O O . VAL B 1 133 ? 3.658 -12.062 -14.219 1 97.25 133 VAL B O 1
ATOM 2221 N N . GLU B 1 134 ? 1.553 -12.086 -15.016 1 96.69 134 GLU B N 1
ATOM 2222 C CA . GLU B 1 134 ? 1.861 -11.102 -16.047 1 96.69 134 GLU B CA 1
ATOM 2223 C C . GLU B 1 134 ? 2.299 -9.773 -15.43 1 96.69 134 GLU B C 1
ATOM 2225 O O . GLU B 1 134 ? 3.266 -9.164 -15.883 1 96.69 134 GLU B O 1
ATOM 2230 N N . PHE B 1 135 ? 1.636 -9.398 -14.414 1 97.94 135 PHE B N 1
ATOM 2231 C CA . PHE B 1 135 ? 2.014 -8.156 -13.75 1 97.94 135 PHE B CA 1
ATOM 2232 C C . PHE B 1 135 ? 3.375 -8.297 -13.078 1 97.94 135 PHE B C 1
ATOM 2234 O O . PHE B 1 135 ? 4.164 -7.348 -13.062 1 97.94 135 PHE B O 1
ATOM 2241 N N . ALA B 1 136 ? 3.637 -9.438 -12.539 1 96.62 136 ALA B N 1
ATOM 2242 C CA . ALA B 1 136 ? 4.949 -9.688 -11.945 1 96.62 136 ALA B CA 1
ATOM 2243 C C . ALA B 1 136 ? 6.062 -9.445 -12.961 1 96.62 136 ALA B C 1
ATOM 2245 O O . ALA B 1 136 ? 7.062 -8.789 -12.656 1 96.62 136 ALA B O 1
ATOM 2246 N N . ARG B 1 137 ? 5.887 -9.93 -14.102 1 94.94 137 ARG B N 1
ATOM 2247 C CA . ARG B 1 137 ? 6.887 -9.75 -15.148 1 94.94 137 ARG B CA 1
ATOM 2248 C C . ARG B 1 137 ? 7.035 -8.273 -15.508 1 94.94 137 ARG B C 1
ATOM 2250 O O . ARG B 1 137 ? 8.156 -7.77 -15.641 1 94.94 137 ARG B O 1
ATOM 2257 N N . LEU B 1 138 ? 5.934 -7.594 -15.672 1 95.94 138 LEU B N 1
ATOM 2258 C CA . LEU B 1 138 ? 5.973 -6.16 -15.938 1 95.94 138 LEU B CA 1
ATOM 2259 C C . LEU B 1 138 ? 6.695 -5.414 -14.828 1 95.94 138 LEU B C 1
ATOM 2261 O O . LEU B 1 138 ? 7.629 -4.648 -15.086 1 95.94 138 LEU B O 1
ATOM 2265 N N . TYR B 1 139 ? 6.277 -5.715 -13.625 1 95.88 139 TYR B N 1
ATOM 2266 C CA . TYR B 1 139 ? 6.816 -5.055 -12.445 1 95.88 139 TYR B CA 1
ATOM 2267 C C . TYR B 1 139 ? 8.328 -5.242 -12.352 1 95.88 139 TYR B C 1
ATOM 2269 O O . TYR B 1 139 ? 9.062 -4.293 -12.07 1 95.88 139 TYR B O 1
ATOM 2277 N N . ALA B 1 140 ? 8.781 -6.41 -12.586 1 93.31 140 ALA B N 1
ATOM 2278 C CA . ALA B 1 140 ? 10.211 -6.719 -12.547 1 93.31 140 ALA B CA 1
ATOM 2279 C C . ALA B 1 140 ? 10.977 -5.898 -13.586 1 93.31 140 ALA B C 1
ATOM 2281 O O . ALA B 1 140 ? 12.117 -5.5 -13.344 1 93.31 140 ALA B O 1
ATOM 2282 N N . SER B 1 141 ? 10.328 -5.621 -14.641 1 93.06 141 SER B N 1
ATOM 2283 C CA . SER B 1 141 ? 11 -4.953 -15.75 1 93.06 141 SER B CA 1
ATOM 2284 C C . SER B 1 141 ? 11.055 -3.443 -15.531 1 93.06 141 SER B C 1
ATOM 2286 O O . SER B 1 141 ? 11.805 -2.74 -16.219 1 93.06 141 SER B O 1
ATOM 2288 N N . LEU B 1 142 ? 10.305 -2.928 -14.625 1 93.38 142 LEU B N 1
ATOM 2289 C CA . LEU B 1 142 ? 10.211 -1.492 -14.375 1 93.38 142 LEU B CA 1
ATOM 2290 C C . LEU B 1 142 ? 11.227 -1.062 -13.32 1 93.38 142 LEU B C 1
ATOM 2292 O O . LEU B 1 142 ? 11.203 -1.557 -12.188 1 93.38 142 LEU B O 1
ATOM 2296 N N . ALA B 1 143 ? 12.141 -0.173 -13.547 1 90.5 143 ALA B N 1
ATOM 2297 C CA . ALA B 1 143 ? 13.18 0.27 -12.617 1 90.5 143 ALA B CA 1
ATOM 2298 C C . ALA B 1 143 ? 12.562 0.855 -11.352 1 90.5 143 ALA B C 1
ATOM 2300 O O . ALA B 1 143 ? 12.938 0.471 -10.234 1 90.5 143 ALA B O 1
ATOM 2301 N N . GLY B 1 144 ? 11.586 1.726 -11.359 1 92.38 144 GLY B N 1
ATOM 2302 C CA . GLY B 1 144 ? 10.945 2.328 -10.203 1 92.38 144 GLY B CA 1
ATOM 2303 C C . GLY B 1 144 ? 9.602 1.703 -9.875 1 92.38 144 GLY B C 1
ATOM 2304 O O . GLY B 1 144 ? 8.898 2.168 -8.969 1 92.38 144 GLY B O 1
ATOM 2305 N N . GLY B 1 145 ? 9.281 0.671 -10.602 1 94.94 145 GLY B N 1
ATOM 2306 C CA . GLY B 1 145 ? 8.055 -0.075 -10.359 1 94.94 145 GLY B CA 1
ATOM 2307 C C . GLY B 1 145 ? 6.805 0.664 -10.797 1 94.94 145 GLY B C 1
ATOM 2308 O O . GLY B 1 145 ? 5.691 0.163 -10.633 1 94.94 145 GLY B O 1
ATOM 2309 N N . TRP B 1 146 ? 6.973 1.86 -11.344 1 96.12 146 TRP B N 1
ATOM 2310 C CA . TRP B 1 146 ? 5.832 2.717 -11.641 1 96.12 146 TRP B CA 1
ATOM 2311 C C . TRP B 1 146 ? 5.273 2.414 -13.031 1 96.12 146 TRP B C 1
ATOM 2313 O O . TRP B 1 146 ? 6.023 2.32 -14 1 96.12 146 TRP B O 1
ATOM 2323 N N . CYS B 1 147 ? 3.908 2.221 -13.047 1 96.56 147 CYS B N 1
ATOM 2324 C CA . CYS B 1 147 ? 3.25 2.055 -14.344 1 96.56 147 CYS B CA 1
ATOM 2325 C C . CYS B 1 147 ? 1.86 2.68 -14.328 1 96.56 147 CYS B C 1
ATOM 2327 O O . CYS B 1 147 ? 1.269 2.865 -13.266 1 96.56 147 CYS B O 1
ATOM 2329 N N . SER B 1 148 ? 1.405 3.002 -15.516 1 96 148 SER B N 1
ATOM 2330 C CA . SER B 1 148 ? 0.053 3.527 -15.68 1 96 148 SER B CA 1
ATOM 2331 C C . SER B 1 148 ? -0.963 2.398 -15.82 1 96 148 SER B C 1
ATOM 2333 O O . SER B 1 148 ? -0.589 1.234 -15.977 1 96 148 SER B O 1
ATOM 2335 N N . SER B 1 149 ? -2.236 2.762 -15.727 1 97.06 149 SER B N 1
ATOM 2336 C CA . SER B 1 149 ? -3.309 1.77 -15.734 1 97.06 149 SER B CA 1
ATOM 2337 C C . SER B 1 149 ? -3.348 1.007 -17.047 1 97.06 149 SER B C 1
ATOM 2339 O O . SER B 1 149 ? -3.684 -0.179 -17.078 1 97.06 149 SER B O 1
ATOM 2341 N N . ASP B 1 150 ? -2.943 1.639 -18.109 1 97.06 150 ASP B N 1
ATOM 2342 C CA . ASP B 1 150 ? -3.047 1.027 -19.422 1 97.06 150 ASP B CA 1
ATOM 2343 C C . ASP B 1 150 ? -1.948 -0.013 -19.641 1 97.06 150 ASP B C 1
ATOM 2345 O O . ASP B 1 150 ? -2.031 -0.833 -20.562 1 97.06 150 ASP B O 1
ATOM 2349 N N . GLN B 1 151 ? -0.946 -0.017 -18.844 1 97.62 151 GLN B N 1
ATOM 2350 C CA . GLN B 1 151 ? 0.165 -0.957 -18.938 1 97.62 151 GLN B CA 1
ATOM 2351 C C . GLN B 1 151 ? -0.125 -2.234 -18.156 1 97.62 151 GLN B C 1
ATOM 2353 O O . GLN B 1 151 ? 0.541 -3.254 -18.359 1 97.62 151 GLN B O 1
ATOM 2358 N N . ARG B 1 152 ? -1.086 -2.262 -17.266 1 98.06 152 ARG B N 1
ATOM 2359 C CA . ARG B 1 152 ? -1.377 -3.404 -16.406 1 98.06 152 ARG B CA 1
ATOM 2360 C C . ARG B 1 152 ? -2.264 -4.418 -17.109 1 98.06 152 ARG B C 1
ATOM 2362 O O . ARG B 1 152 ? -3.047 -4.051 -18 1 98.06 152 ARG B O 1
ATOM 2369 N N . PRO B 1 153 ? -2.076 -5.684 -16.797 1 98.5 153 PRO B N 1
ATOM 2370 C CA . PRO B 1 153 ? -2.943 -6.688 -17.422 1 98.5 153 PRO B CA 1
ATOM 2371 C C . PRO B 1 153 ? -4.426 -6.332 -17.312 1 98.5 153 PRO B C 1
ATOM 2373 O O . PRO B 1 153 ? -4.887 -5.91 -16.25 1 98.5 153 PRO B O 1
ATOM 2376 N N . ALA B 1 154 ? -5.203 -6.531 -18.359 1 98 154 ALA B N 1
ATOM 2377 C CA . ALA B 1 154 ? -6.605 -6.133 -18.453 1 98 154 ALA B CA 1
ATOM 2378 C C . ALA B 1 154 ? -7.441 -6.777 -17.359 1 98 154 ALA B C 1
ATOM 2380 O O . ALA B 1 154 ? -8.383 -6.164 -16.844 1 98 154 ALA B O 1
ATOM 2381 N N . ARG B 1 155 ? -7.094 -7.945 -16.953 1 98.12 155 ARG B N 1
ATOM 2382 C CA . ARG B 1 155 ? -7.867 -8.695 -15.977 1 98.12 155 ARG B CA 1
ATOM 2383 C C . ARG B 1 155 ? -7.746 -8.062 -14.594 1 98.12 155 ARG B C 1
ATOM 2385 O O . ARG B 1 155 ? -8.531 -8.375 -13.688 1 98.12 155 ARG B O 1
ATOM 2392 N N . LEU B 1 156 ? -6.742 -7.172 -14.406 1 98.44 156 LEU B N 1
ATOM 2393 C CA . LEU B 1 156 ? -6.559 -6.508 -13.117 1 98.44 156 LEU B CA 1
ATOM 2394 C C . LEU B 1 156 ? -7.211 -5.129 -13.125 1 98.44 156 LEU B C 1
ATOM 2396 O O . LEU B 1 156 ? -7.184 -4.422 -12.109 1 98.44 156 LEU B O 1
ATOM 2400 N N . ALA B 1 157 ? -7.828 -4.773 -14.297 1 97.75 157 ALA B N 1
ATOM 2401 C CA . ALA B 1 157 ? -8.539 -3.498 -14.352 1 97.75 157 ALA B CA 1
ATOM 2402 C C . ALA B 1 157 ? -9.617 -3.426 -13.273 1 97.75 157 ALA B C 1
ATOM 2404 O O . ALA B 1 157 ? -10.391 -4.371 -13.094 1 97.75 157 ALA B O 1
ATOM 2405 N N . GLY B 1 158 ? -9.617 -2.33 -12.508 1 97.31 158 GLY B N 1
ATOM 2406 C CA . GLY B 1 158 ? -10.609 -2.125 -11.469 1 97.31 158 GLY B CA 1
ATOM 2407 C C . GLY B 1 158 ? -10.273 -2.826 -10.164 1 97.31 158 GLY B C 1
ATOM 2408 O O . GLY B 1 158 ? -11 -2.707 -9.18 1 97.31 158 GLY B O 1
ATOM 2409 N N . LYS B 1 159 ? -9.156 -3.527 -10.172 1 98.44 159 LYS B N 1
ATOM 2410 C CA . LYS B 1 159 ? -8.852 -4.32 -8.984 1 98.44 159 LYS B CA 1
ATOM 2411 C C . LYS B 1 159 ? -7.723 -3.689 -8.172 1 98.44 159 LYS B C 1
ATOM 2413 O O . LYS B 1 159 ? -7.387 -4.168 -7.086 1 98.44 159 LYS B O 1
ATOM 2418 N N . ILE B 1 160 ? -7.156 -2.57 -8.703 1 98.81 160 ILE B N 1
ATOM 2419 C CA . ILE B 1 160 ? -6.125 -1.881 -7.934 1 98.81 160 ILE B CA 1
ATOM 2420 C C . ILE B 1 160 ? -6.758 -1.175 -6.738 1 98.81 160 ILE B C 1
ATOM 2422 O O . ILE B 1 160 ? -7.832 -0.579 -6.855 1 98.81 160 ILE B O 1
ATOM 2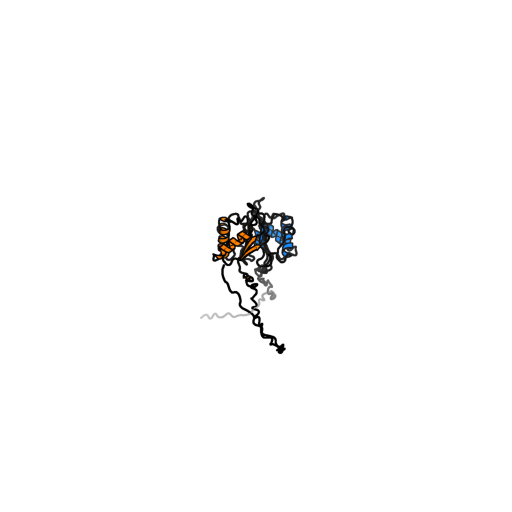426 N N . LEU B 1 161 ? -6.168 -1.367 -5.598 1 98.75 161 LEU B N 1
ATOM 2427 C CA . LEU B 1 161 ? -6.547 -0.583 -4.43 1 98.75 161 LEU B CA 1
ATOM 2428 C C . LEU B 1 161 ? -5.832 0.764 -4.422 1 98.75 161 LEU B C 1
ATOM 2430 O O . LEU B 1 161 ? -6.469 1.809 -4.262 1 98.75 161 LEU B O 1
ATOM 2434 N N . ALA B 1 162 ? -4.523 0.732 -4.598 1 98.62 162 ALA B N 1
ATOM 2435 C CA . ALA B 1 162 ? -3.656 1.906 -4.66 1 98.62 162 ALA B CA 1
ATOM 2436 C C . ALA B 1 162 ? -2.195 1.501 -4.832 1 98.62 162 ALA B C 1
ATOM 2438 O O . ALA B 1 162 ? -1.878 0.311 -4.895 1 98.62 162 ALA B O 1
ATOM 2439 N N . ARG B 1 163 ? -1.321 2.461 -4.98 1 98.44 163 ARG B N 1
ATOM 2440 C CA . ARG B 1 163 ? 0.123 2.25 -4.984 1 98.44 163 ARG B CA 1
ATOM 2441 C C . ARG B 1 163 ? 0.818 3.217 -4.031 1 98.44 163 ARG B C 1
ATOM 2443 O O . ARG B 1 163 ? 0.312 4.312 -3.771 1 98.44 163 ARG B O 1
ATOM 2450 N N . ILE B 1 164 ? 1.865 2.758 -3.496 1 97.25 164 ILE B N 1
ATOM 2451 C CA . ILE B 1 164 ? 2.719 3.592 -2.656 1 97.25 164 ILE B CA 1
ATOM 2452 C C . ILE B 1 164 ? 4.031 3.877 -3.379 1 97.25 164 ILE B C 1
ATOM 2454 O O . ILE B 1 164 ? 4.809 2.959 -3.654 1 97.25 164 ILE B O 1
ATOM 2458 N N . PRO B 1 165 ? 4.266 5.129 -3.709 1 95.06 165 PRO B N 1
ATOM 2459 C CA . PRO B 1 165 ? 5.531 5.449 -4.371 1 95.06 165 PRO B CA 1
ATOM 2460 C C . PRO B 1 165 ? 6.75 5.055 -3.535 1 95.06 165 PRO B C 1
ATOM 2462 O O . PRO B 1 165 ? 6.668 5.004 -2.305 1 95.06 165 PRO B O 1
ATOM 2465 N N . ALA B 1 166 ? 7.824 4.746 -4.324 1 87.44 166 ALA B N 1
ATOM 2466 C CA . ALA B 1 166 ? 9.07 4.449 -3.627 1 87.44 166 ALA B CA 1
ATOM 2467 C C . ALA B 1 166 ? 9.578 5.668 -2.861 1 87.44 166 ALA B C 1
ATOM 2469 O O . ALA B 1 166 ? 9.242 6.805 -3.201 1 87.44 166 ALA B O 1
ATOM 2470 N N . GLY B 1 167 ? 10.016 5.441 -1.681 1 70.12 167 GLY B N 1
ATOM 2471 C CA . GLY B 1 167 ? 10.641 6.551 -0.984 1 70.12 167 GLY B CA 1
ATOM 2472 C C . GLY B 1 167 ? 11.734 7.223 -1.797 1 70.12 167 GLY B C 1
ATOM 2473 O O . GLY B 1 167 ? 12.242 6.645 -2.758 1 70.12 167 GLY B O 1
ATOM 2474 N N . GLY B 1 168 ? 11.906 8.57 -1.753 1 56.31 168 GLY B N 1
ATOM 2475 C CA . GLY B 1 168 ? 13.008 9.336 -2.311 1 56.31 168 GLY B CA 1
ATOM 2476 C C . GLY B 1 168 ? 12.594 10.219 -3.471 1 56.31 168 GLY B C 1
ATOM 2477 O O . GLY B 1 168 ? 11.5 10.07 -4.012 1 56.31 168 GLY B O 1
ATOM 2478 N N . ARG B 1 169 ? 13.102 11.344 -3.713 1 46.06 169 ARG B N 1
ATOM 2479 C CA . ARG B 1 169 ? 12.922 12.5 -4.59 1 46.06 169 ARG B CA 1
ATOM 2480 C C . ARG B 1 169 ? 12.492 12.062 -5.984 1 46.06 169 ARG B C 1
ATOM 2482 O O . ARG B 1 169 ? 12.039 12.883 -6.785 1 46.06 169 ARG B O 1
ATOM 2489 N N . GLU B 1 170 ? 12.883 10.961 -6.504 1 43 170 GLU B N 1
ATOM 2490 C CA . GLU B 1 170 ? 12.797 10.898 -7.961 1 43 170 GLU B CA 1
ATOM 2491 C C . GLU B 1 170 ? 11.359 10.734 -8.422 1 43 170 GLU B C 1
ATOM 2493 O O . GLU B 1 170 ? 11.047 10.938 -9.602 1 43 170 GLU B O 1
ATOM 2498 N N . GLN B 1 171 ? 10.453 10.25 -7.816 1 44.88 171 GLN B N 1
ATOM 2499 C CA . GLN B 1 171 ? 9.312 9.742 -8.57 1 44.88 171 GLN B CA 1
ATOM 2500 C C . GLN B 1 171 ? 8.289 10.844 -8.828 1 44.88 171 GLN B C 1
ATOM 2502 O O . GLN B 1 171 ? 7.211 10.578 -9.375 1 44.88 171 GLN B O 1
ATOM 2507 N N . VAL B 1 172 ? 8.398 12.055 -8.25 1 38.69 172 VAL B N 1
ATOM 2508 C CA . VAL B 1 172 ? 7.383 13.039 -8.594 1 38.69 172 VAL B CA 1
ATOM 2509 C C . VAL B 1 172 ? 7.477 13.383 -10.078 1 38.69 172 VAL B C 1
ATOM 2511 O O . VAL B 1 172 ? 8.414 14.062 -10.508 1 38.69 172 VAL B O 1
ATOM 2514 N N . ARG B 1 173 ? 7.504 12.492 -11.008 1 36.03 173 ARG B N 1
ATOM 2515 C CA . ARG B 1 173 ? 7.402 13.078 -12.336 1 36.03 173 ARG B CA 1
ATOM 2516 C C . ARG B 1 173 ? 6.023 13.688 -12.57 1 36.03 173 ARG B C 1
ATOM 2518 O O . ARG B 1 173 ? 5.012 13.117 -12.164 1 36.03 173 ARG B O 1
#

Nearest PDB structures (foldseek):
  3h79-assembly1_A  TM=6.943E-01  e=1.016E-01  Trypanosoma cruzi
  4gwr-assembly1_A  TM=6.277E-01  e=2.219E-01  Homo sapiens
  8ur2-assembly1_A  TM=3.332E-01  e=9.908E-01  Trichomonas vaginalis G3
  9mf3-assembly1_A  TM=3.517E-01  e=3.196E+00  Plasmodium knowlesi strain H
  3h79-assembly1_A  TM=6.686E-01  e=9.635E-02  Trypanosoma cruzi